Protein AF-A0A4S3JVA1-F1 (afdb_monomer_lite)

InterPro domains:
  IPR019186 Nucleolar protein 12 [PF09805] (6-136)
  IPR019186 Nucleolar protein 12 [PTHR14577] (4-214)

Radius of gyration: 37.71 Å; chains: 1; bounding box: 74×80×115 Å

Structure (mmCIF, N/CA/C/O backbone):
data_AF-A0A4S3JVA1-F1
#
_entry.id   AF-A0A4S3JVA1-F1
#
loop_
_atom_site.group_PDB
_atom_site.id
_atom_site.type_symbol
_atom_site.label_atom_id
_atom_site.label_alt_id
_atom_site.label_comp_id
_atom_site.label_asym_id
_atom_site.label_entity_id
_atom_site.label_seq_id
_atom_site.pdbx_PDB_ins_code
_atom_site.Cartn_x
_atom_site.Cartn_y
_atom_site.Cartn_z
_atom_site.occupancy
_atom_site.B_iso_or_equiv
_atom_site.auth_seq_id
_atom_site.auth_comp_id
_atom_site.auth_asym_id
_atom_site.auth_atom_id
_atom_site.pdbx_PDB_model_num
ATOM 1 N N . MET A 1 1 ? -13.800 37.630 1.277 1.00 60.34 1 MET A N 1
ATOM 2 C CA . MET A 1 1 ? -14.875 36.622 1.142 1.00 60.34 1 MET A CA 1
ATOM 3 C C . MET A 1 1 ? -14.262 35.230 1.189 1.00 60.34 1 MET A C 1
ATOM 5 O O . MET A 1 1 ? -13.253 35.026 0.528 1.00 60.34 1 MET A O 1
ATOM 9 N N . GLY A 1 2 ? -14.804 34.311 1.994 1.00 71.25 2 GLY A N 1
ATOM 10 C CA . GLY A 1 2 ? -14.347 32.911 2.036 1.00 71.25 2 GLY A CA 1
ATOM 11 C C . GLY A 1 2 ? -14.975 32.054 0.923 1.00 71.25 2 GLY A C 1
ATOM 12 O O . GLY A 1 2 ? -15.982 32.469 0.346 1.00 71.25 2 GLY A O 1
ATOM 13 N N . PRO A 1 3 ? -14.413 30.874 0.603 1.00 73.75 3 PRO A N 1
ATOM 14 C CA . PRO A 1 3 ? -14.946 30.010 -0.447 1.00 73.75 3 PRO A CA 1
ATOM 15 C C . PRO A 1 3 ? -16.325 29.442 -0.075 1.00 73.75 3 PRO A C 1
ATOM 17 O O . PRO A 1 3 ? -16.519 28.882 1.003 1.00 73.75 3 PRO A O 1
ATOM 20 N N . GLN A 1 4 ? -17.270 29.564 -1.009 1.00 71.19 4 GLN A N 1
ATOM 21 C CA . GLN A 1 4 ? -18.647 29.079 -0.893 1.00 71.19 4 GLN A CA 1
ATOM 22 C C . GLN A 1 4 ? -18.655 27.547 -0.721 1.00 71.19 4 GLN A C 1
ATOM 24 O O . GLN A 1 4 ? -18.283 26.810 -1.640 1.00 71.19 4 GLN A O 1
ATOM 29 N N . THR A 1 5 ? -19.081 27.035 0.436 1.00 71.62 5 THR A N 1
ATOM 30 C CA . THR A 1 5 ? -19.115 25.587 0.695 1.00 71.62 5 THR A CA 1
ATOM 31 C C . THR A 1 5 ? -20.287 24.932 -0.041 1.00 71.62 5 THR A C 1
ATOM 33 O O . THR A 1 5 ? -21.409 24.855 0.459 1.00 71.62 5 THR A O 1
ATOM 36 N N . LYS A 1 6 ? -20.025 24.423 -1.253 1.00 77.06 6 LYS A N 1
ATOM 37 C CA . LYS A 1 6 ? -20.986 23.616 -2.025 1.00 77.06 6 LYS A CA 1
ATOM 38 C C . LYS A 1 6 ? -21.369 22.360 -1.228 1.00 77.06 6 LYS A C 1
ATOM 40 O O . LYS A 1 6 ? -20.664 21.351 -1.266 1.00 77.06 6 LYS A O 1
ATOM 45 N N . LYS A 1 7 ? -22.490 22.421 -0.501 1.00 74.38 7 LYS A N 1
ATOM 46 C CA . LYS A 1 7 ? -23.093 21.265 0.181 1.00 74.38 7 LYS A CA 1
ATOM 47 C C . LYS A 1 7 ? -23.362 20.180 -0.868 1.00 74.38 7 LYS A C 1
ATOM 49 O O . LYS A 1 7 ? -23.986 20.460 -1.891 1.00 74.38 7 LYS A O 1
ATOM 54 N N . ARG A 1 8 ? -22.877 18.954 -0.639 1.00 76.88 8 ARG A N 1
ATOM 55 C CA . ARG A 1 8 ? -23.149 17.826 -1.546 1.00 76.88 8 ARG A CA 1
ATOM 56 C C . ARG A 1 8 ? -24.658 17.579 -1.582 1.00 76.88 8 ARG A C 1
ATOM 58 O O . ARG A 1 8 ? -25.271 17.430 -0.528 1.00 76.88 8 ARG A O 1
ATOM 65 N N . LYS A 1 9 ? -25.237 17.525 -2.784 1.00 79.31 9 LYS A N 1
ATOM 66 C CA . LYS A 1 9 ? -26.611 17.055 -2.984 1.00 79.31 9 LYS A CA 1
ATOM 67 C C . LYS A 1 9 ? -26.623 15.553 -2.695 1.00 79.31 9 LYS A C 1
ATOM 69 O O . LYS A 1 9 ? -26.101 14.781 -3.491 1.00 79.31 9 LYS A O 1
ATOM 74 N N . VAL A 1 10 ? -27.141 15.166 -1.535 1.00 79.81 10 VAL A N 1
ATOM 75 C CA . VAL A 1 10 ? -27.431 13.762 -1.214 1.00 79.81 10 VAL A CA 1
ATOM 76 C C . VAL A 1 10 ? -28.830 13.463 -1.749 1.00 79.81 10 VAL A C 1
ATOM 78 O O . VAL A 1 10 ? -29.706 14.325 -1.642 1.00 79.81 10 VAL A O 1
ATOM 81 N N . SER A 1 11 ? -29.043 12.292 -2.346 1.00 82.44 11 SER A N 1
ATOM 82 C CA . SER A 1 11 ? -30.383 11.845 -2.729 1.00 82.44 11 SER A CA 1
ATOM 83 C C . SER A 1 11 ? -31.284 11.803 -1.492 1.00 82.44 11 SER A C 1
ATOM 85 O O . SER A 1 11 ? -30.878 11.308 -0.439 1.00 82.44 11 SER A O 1
ATOM 87 N N . LYS A 1 12 ? -32.504 12.343 -1.606 1.00 81.50 12 LYS A N 1
ATOM 88 C CA . LYS A 1 12 ? -33.538 12.066 -0.606 1.00 81.50 12 LYS A CA 1
ATOM 89 C C . LYS A 1 12 ? -33.904 10.592 -0.738 1.00 81.50 12 LYS A C 1
ATOM 91 O O . LYS A 1 12 ? -34.173 10.131 -1.840 1.00 81.50 12 LYS A O 1
ATOM 96 N N . ILE A 1 13 ? -33.860 9.881 0.379 1.00 82.00 13 ILE A N 1
ATOM 97 C CA . ILE A 1 13 ? -34.379 8.522 0.490 1.00 82.00 13 ILE A CA 1
ATOM 98 C C . ILE A 1 13 ? -35.879 8.670 0.754 1.00 82.00 13 ILE A C 1
ATOM 100 O O . ILE A 1 13 ? -36.258 9.464 1.617 1.00 82.00 13 ILE A O 1
ATOM 104 N N . GLU A 1 14 ? -36.706 7.978 -0.024 1.00 86.19 14 GLU A N 1
ATOM 105 C CA . GLU A 1 14 ? -38.166 8.139 0.008 1.00 86.19 14 GLU A CA 1
ATOM 106 C C . GLU A 1 14 ? -38.790 7.405 1.204 1.00 86.19 14 GLU A C 1
ATOM 108 O O . GLU A 1 14 ? -39.658 7.962 1.872 1.00 86.19 14 GLU A O 1
ATOM 113 N N . GLU A 1 15 ? -38.264 6.227 1.555 1.00 87.62 15 GLU A N 1
ATOM 114 C CA . GLU A 1 15 ? -38.731 5.409 2.680 1.00 87.62 15 GLU A CA 1
ATOM 115 C C . GLU A 1 15 ? -37.556 4.888 3.524 1.00 87.62 15 GLU A C 1
ATOM 117 O O . GLU A 1 15 ? -36.498 4.534 3.000 1.00 87.62 15 GLU A O 1
ATOM 122 N N . ILE A 1 16 ? -37.726 4.838 4.850 1.00 85.62 16 ILE A N 1
ATOM 123 C CA . ILE A 1 16 ? -36.708 4.335 5.785 1.00 85.62 16 ILE A CA 1
ATOM 124 C C . ILE A 1 16 ? -37.321 3.220 6.630 1.00 85.62 16 ILE A C 1
ATOM 126 O O . ILE A 1 16 ? -38.063 3.484 7.575 1.00 85.62 16 ILE A O 1
ATOM 130 N N . ASN A 1 17 ? -36.960 1.976 6.319 1.00 89.12 17 ASN A N 1
ATOM 131 C CA . ASN A 1 17 ? -37.313 0.827 7.146 1.00 89.12 17 ASN A CA 1
ATOM 132 C C . ASN A 1 17 ? -36.435 0.794 8.404 1.00 89.12 17 ASN A C 1
ATOM 134 O O . ASN A 1 17 ? -35.206 0.780 8.319 1.00 89.12 17 ASN A O 1
ATOM 138 N N . PHE A 1 18 ? -37.075 0.782 9.573 1.00 87.25 18 PHE A N 1
ATOM 139 C CA . PHE A 1 18 ? -36.416 0.683 10.873 1.00 87.25 18 PHE A CA 1
ATOM 140 C C . PHE A 1 18 ? -36.658 -0.695 11.481 1.00 87.25 18 PHE A C 1
ATOM 142 O O . PHE A 1 18 ? -37.661 -0.907 12.157 1.00 87.25 18 PHE A O 1
ATOM 149 N N . ASP A 1 19 ? -35.714 -1.610 11.285 1.00 94.38 19 ASP A N 1
ATOM 150 C CA . ASP A 1 19 ? -35.696 -2.855 12.044 1.00 94.38 19 ASP A CA 1
ATOM 151 C C . ASP A 1 19 ? -35.231 -2.588 13.491 1.00 94.38 19 ASP A C 1
ATOM 153 O O . ASP A 1 19 ? -34.235 -1.898 13.758 1.00 94.38 19 ASP A O 1
ATOM 157 N N . HIS A 1 20 ? -36.002 -3.106 14.444 1.00 94.69 20 HIS A N 1
ATOM 158 C CA . HIS A 1 20 ? -35.746 -2.989 15.871 1.00 94.69 20 HIS A CA 1
ATOM 159 C C . HIS A 1 20 ? -34.542 -3.828 16.315 1.00 94.69 20 HIS A C 1
ATOM 161 O O . HIS A 1 20 ? -33.803 -3.379 17.198 1.00 94.69 20 HIS A O 1
ATOM 167 N N . ASP A 1 21 ? -34.288 -4.975 15.681 1.00 93.56 21 ASP A N 1
ATOM 168 C CA . ASP A 1 21 ? -33.156 -5.840 16.017 1.00 93.56 21 ASP A CA 1
ATOM 169 C C . ASP A 1 21 ? -31.839 -5.226 15.544 1.00 93.56 21 ASP A C 1
ATOM 171 O O . ASP A 1 21 ? -30.897 -5.092 16.332 1.00 93.56 21 ASP A O 1
ATOM 175 N N . ASP A 1 22 ? -31.793 -4.719 14.312 1.00 91.50 22 ASP A N 1
ATOM 176 C CA . ASP A 1 22 ? -30.656 -3.948 13.799 1.00 91.50 22 ASP A CA 1
ATOM 177 C C . ASP A 1 22 ? -30.400 -2.687 14.639 1.00 91.50 22 ASP A C 1
ATOM 179 O O . ASP A 1 22 ? -29.251 -2.365 14.972 1.00 91.50 22 ASP A O 1
ATOM 183 N N . ARG A 1 23 ? -31.458 -1.994 15.087 1.00 90.44 23 ARG A N 1
ATOM 184 C CA . ARG A 1 23 ? -31.337 -0.876 16.035 1.00 90.44 23 ARG A CA 1
ATOM 185 C C . ARG A 1 23 ? -30.762 -1.329 17.378 1.00 90.44 23 ARG A C 1
ATOM 187 O O . ARG A 1 23 ? -29.923 -0.620 17.939 1.00 90.44 23 ARG A O 1
ATOM 194 N N . HIS A 1 24 ? -31.156 -2.489 17.896 1.00 93.81 24 HIS A N 1
ATOM 195 C CA . HIS A 1 24 ? -30.631 -3.032 19.149 1.00 93.81 24 HIS A CA 1
ATOM 196 C C . HIS A 1 24 ? -29.160 -3.470 19.017 1.00 93.81 24 HIS A C 1
ATOM 198 O O . HIS A 1 24 ? -28.329 -3.106 19.858 1.00 93.81 24 HIS A O 1
ATOM 204 N N . GLN A 1 25 ? -28.781 -4.138 17.922 1.00 91.62 25 GLN A N 1
ATOM 205 C CA . GLN A 1 25 ? -27.385 -4.446 17.577 1.00 91.62 25 GLN A CA 1
ATOM 206 C C . GLN A 1 25 ? -26.561 -3.169 17.342 1.00 91.62 25 GLN A C 1
ATOM 208 O O . GLN A 1 25 ? -25.371 -3.107 17.675 1.00 91.62 25 GLN A O 1
ATOM 213 N N . PHE A 1 26 ? -27.172 -2.098 16.830 1.00 90.31 26 PHE A N 1
ATOM 214 C CA . PHE A 1 26 ? -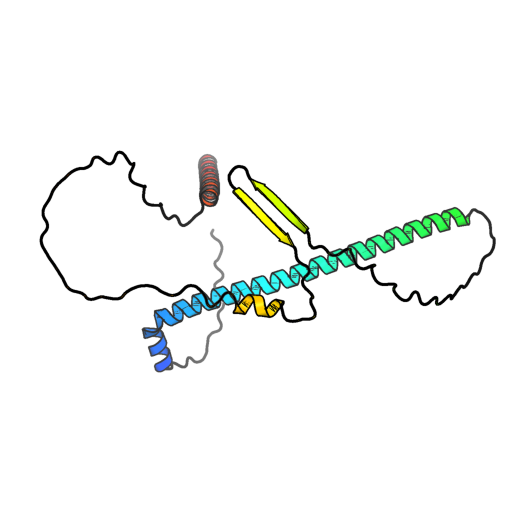26.526 -0.794 16.741 1.00 90.31 26 PHE A CA 1
ATOM 215 C C . PHE A 1 26 ? -26.322 -0.168 18.132 1.00 90.31 26 PHE A C 1
ATOM 217 O O . PHE A 1 26 ? -25.228 0.313 18.434 1.00 90.31 26 PHE A O 1
ATOM 224 N N . LEU A 1 27 ? -27.299 -0.205 19.031 1.00 93.75 27 LEU A N 1
ATOM 225 C CA . LEU A 1 27 ? -27.144 0.391 20.362 1.00 93.75 27 LEU A CA 1
ATOM 226 C C . LEU A 1 27 ? -26.222 -0.414 21.296 1.00 93.75 27 LEU A C 1
ATOM 228 O O . LEU A 1 27 ? -25.556 0.180 22.135 1.00 93.75 27 LEU A O 1
ATOM 232 N N . THR A 1 28 ? -26.091 -1.729 21.120 1.00 94.31 28 THR A N 1
ATOM 233 C CA . THR A 1 28 ? -25.245 -2.582 21.986 1.00 94.31 28 THR A CA 1
ATOM 234 C C . THR A 1 28 ? -23.887 -2.928 21.357 1.00 94.31 28 THR A C 1
ATOM 236 O O . THR A 1 28 ? -22.848 -2.919 22.019 1.00 94.31 28 THR A O 1
ATOM 239 N N . GLY A 1 29 ? -23.836 -3.160 20.044 1.00 95.25 29 GLY A N 1
ATOM 240 C CA . GLY A 1 29 ? -22.680 -3.692 19.313 1.00 95.25 29 GLY A CA 1
ATOM 241 C C . GLY A 1 29 ? -21.542 -2.707 19.011 1.00 95.25 29 GLY A C 1
ATOM 242 O O . GLY A 1 29 ? -20.834 -2.885 18.016 1.00 95.25 29 GLY A O 1
ATOM 243 N N . PHE A 1 30 ? -21.331 -1.657 19.814 1.00 95.00 30 PHE A N 1
ATOM 244 C CA . PHE A 1 30 ? -20.342 -0.600 19.530 1.00 95.00 30 PHE A CA 1
ATOM 245 C C . PHE A 1 30 ? -18.920 -1.131 19.280 1.00 95.00 30 PHE A C 1
ATOM 247 O O . PHE A 1 30 ? -18.229 -0.638 18.383 1.00 95.00 30 PHE A O 1
ATOM 254 N N . ARG A 1 31 ? -18.480 -2.150 20.037 1.00 94.75 31 ARG A N 1
ATOM 255 C CA . ARG A 1 31 ? -17.168 -2.799 19.850 1.00 94.75 31 ARG A CA 1
ATOM 256 C C . ARG A 1 31 ? -17.090 -3.529 18.506 1.00 94.75 31 ARG A C 1
ATOM 258 O O . ARG A 1 31 ? -16.133 -3.289 17.771 1.00 94.75 31 ARG A O 1
ATOM 265 N N . LYS A 1 32 ? -18.125 -4.305 18.148 1.00 95.44 32 LYS A N 1
ATOM 266 C CA . LYS A 1 32 ? -18.241 -4.987 16.845 1.00 95.44 32 LYS A CA 1
ATOM 267 C C . LYS A 1 32 ? -18.151 -3.973 15.696 1.00 95.44 32 LYS A C 1
ATOM 269 O O . LYS A 1 32 ? -17.287 -4.105 14.835 1.00 95.44 32 LYS A O 1
ATOM 274 N N . ARG A 1 33 ? -18.921 -2.875 15.743 1.00 93.25 33 ARG A N 1
ATOM 275 C CA . ARG A 1 33 ? -18.878 -1.812 14.712 1.00 93.25 33 ARG A CA 1
ATOM 276 C C . ARG A 1 33 ? -17.589 -0.992 14.694 1.00 93.25 33 ARG A C 1
ATOM 278 O O . ARG A 1 33 ? -17.253 -0.398 13.669 1.00 93.25 33 ARG A O 1
ATOM 285 N N . LYS A 1 34 ? -16.856 -0.888 15.808 1.00 96.25 34 LYS A N 1
ATOM 286 C CA . LYS A 1 34 ? -15.504 -0.300 15.807 1.00 96.25 34 LYS A CA 1
ATOM 287 C C . LYS A 1 34 ? -14.528 -1.234 15.084 1.00 96.25 34 LYS A C 1
ATOM 289 O O . LYS A 1 34 ? -13.807 -0.767 14.211 1.00 96.25 34 LYS A O 1
ATOM 294 N N . GLN A 1 35 ? -14.563 -2.533 15.380 1.00 96.69 35 GLN A N 1
ATOM 295 C CA . GLN A 1 35 ? -13.736 -3.541 14.708 1.00 96.69 35 GLN A CA 1
ATOM 296 C C . GLN A 1 35 ? -14.061 -3.650 13.210 1.00 96.69 35 GLN A C 1
ATOM 298 O O . GLN A 1 35 ? -13.142 -3.608 12.405 1.00 96.69 35 GLN A O 1
ATOM 303 N N . GLN A 1 36 ? -15.339 -3.679 12.817 1.00 95.56 36 GLN A N 1
ATOM 304 C CA . GLN A 1 36 ? -15.759 -3.661 11.407 1.00 95.56 36 GLN A CA 1
ATOM 305 C C . GLN A 1 36 ? -15.256 -2.419 10.658 1.00 95.56 36 GLN A C 1
ATOM 307 O O . GLN A 1 36 ? -14.813 -2.532 9.522 1.00 95.56 36 GLN A O 1
ATOM 312 N N . ARG A 1 37 ? -15.271 -1.231 11.284 1.00 96.31 37 ARG A N 1
ATOM 313 C CA . ARG A 1 37 ? -14.705 -0.013 10.673 1.00 96.31 37 ARG A CA 1
ATOM 314 C C . ARG A 1 37 ? -13.189 -0.084 10.498 1.00 96.31 37 ARG A C 1
ATOM 316 O O . ARG A 1 37 ? -12.692 0.426 9.502 1.00 96.31 37 ARG A O 1
ATOM 323 N N . ILE A 1 38 ? -12.476 -0.706 11.439 1.00 97.12 38 ILE A N 1
ATOM 324 C CA . ILE A 1 38 ? -11.030 -0.940 11.328 1.00 97.12 38 ILE A CA 1
ATOM 325 C C . ILE A 1 38 ? -10.749 -1.932 10.191 1.00 97.12 38 ILE A C 1
ATOM 327 O O . ILE A 1 38 ? -9.992 -1.588 9.290 1.00 97.12 38 ILE A O 1
ATOM 331 N N . LYS A 1 39 ? -11.436 -3.084 10.165 1.00 98.12 39 LYS A N 1
ATOM 332 C CA . LYS A 1 39 ? -11.323 -4.087 9.092 1.00 98.12 39 LYS A CA 1
ATOM 333 C C . LYS A 1 39 ? -11.619 -3.495 7.714 1.00 98.12 39 LYS A C 1
ATOM 335 O O . LYS A 1 39 ? -10.761 -3.534 6.847 1.00 98.12 39 LYS A O 1
ATOM 340 N N . ARG A 1 40 ? -12.746 -2.795 7.550 1.00 97.88 40 ARG A N 1
ATOM 341 C CA . ARG A 1 40 ? -13.094 -2.116 6.290 1.00 97.88 40 ARG A CA 1
ATOM 342 C C . ARG A 1 40 ? -12.056 -1.073 5.859 1.00 97.88 40 ARG A C 1
ATOM 344 O O . ARG A 1 40 ? -11.851 -0.871 4.667 1.00 97.88 40 ARG A O 1
ATOM 351 N N . ALA A 1 41 ? -11.408 -0.386 6.801 1.00 97.44 41 ALA A N 1
ATOM 352 C CA . ALA A 1 41 ? -10.325 0.543 6.475 1.00 97.44 41 ALA A CA 1
ATOM 353 C C . ALA A 1 41 ? -9.047 -0.188 6.020 1.00 97.44 41 ALA A C 1
ATOM 355 O O . ALA A 1 41 ? -8.369 0.308 5.122 1.00 97.44 41 ALA A O 1
ATOM 356 N N . GLN A 1 42 ? -8.748 -1.358 6.597 1.00 97.88 42 GLN A N 1
ATOM 357 C CA . GLN A 1 42 ? -7.658 -2.244 6.170 1.00 97.88 42 GLN A CA 1
ATOM 358 C C . GLN A 1 42 ? -7.943 -2.824 4.776 1.00 97.88 42 GLN A C 1
ATOM 360 O O . GLN A 1 42 ? -7.152 -2.603 3.866 1.00 97.88 42 GLN A O 1
ATOM 365 N N . GLU A 1 43 ? -9.121 -3.414 4.563 1.00 97.94 43 GLU A N 1
ATOM 366 C CA . GLU A 1 43 ? -9.588 -3.955 3.275 1.00 97.94 43 GLU A CA 1
ATOM 367 C C . GLU A 1 43 ? -9.499 -2.916 2.141 1.00 97.94 43 GLU A C 1
ATOM 369 O O . GLU A 1 43 ? -8.975 -3.200 1.065 1.00 97.94 43 GLU A O 1
ATOM 374 N N . VAL A 1 44 ? -9.950 -1.676 2.377 1.00 98.00 44 VAL A N 1
ATOM 375 C CA . VAL A 1 44 ? -9.861 -0.588 1.383 1.00 98.00 44 VAL A CA 1
ATOM 376 C C . VAL A 1 44 ? -8.411 -0.157 1.123 1.00 98.00 44 VAL A C 1
ATOM 378 O O . VAL A 1 44 ? -8.088 0.244 0.004 1.00 98.00 44 VAL A O 1
ATOM 381 N N . ALA A 1 45 ? -7.525 -0.222 2.119 1.00 96.81 45 ALA A N 1
ATOM 382 C CA . ALA A 1 45 ? -6.101 0.047 1.920 1.00 96.81 45 ALA A CA 1
ATOM 383 C C . ALA A 1 45 ? -5.420 -1.081 1.123 1.00 96.81 45 ALA A C 1
ATOM 385 O O . ALA A 1 45 ? -4.643 -0.805 0.212 1.00 96.81 45 ALA A O 1
ATOM 386 N N . GLU A 1 46 ? -5.754 -2.340 1.405 1.00 97.75 46 GLU A N 1
ATOM 387 C CA . GLU A 1 46 ? -5.263 -3.520 0.687 1.00 97.75 46 GLU A CA 1
ATOM 388 C C . GLU A 1 46 ? -5.723 -3.542 -0.774 1.00 97.75 46 GLU A C 1
ATOM 390 O O . GLU A 1 46 ? -4.901 -3.757 -1.666 1.00 97.75 46 GLU A O 1
ATOM 395 N N . GLN A 1 47 ? -6.999 -3.241 -1.041 1.00 97.56 47 GLN A N 1
ATOM 396 C CA . GLN A 1 47 ? -7.536 -3.104 -2.400 1.00 97.56 47 GLN A CA 1
ATOM 397 C C . GLN A 1 47 ? -6.765 -2.043 -3.194 1.00 97.56 47 GLN A C 1
ATOM 399 O O . GLN A 1 47 ? -6.232 -2.351 -4.260 1.00 97.56 47 GLN A O 1
ATOM 404 N N . LYS A 1 48 ? -6.590 -0.840 -2.631 1.00 97.19 48 LYS A N 1
ATOM 405 C CA . LYS A 1 48 ? -5.815 0.239 -3.265 1.00 97.19 48 LYS A CA 1
ATOM 406 C C . LYS A 1 48 ? -4.351 -0.127 -3.493 1.00 97.19 48 LYS A C 1
ATOM 408 O O . LYS A 1 48 ? -3.806 0.176 -4.549 1.00 97.19 48 LYS A O 1
ATOM 413 N N . ASN A 1 49 ? -3.713 -0.806 -2.540 1.00 96.38 49 ASN A N 1
ATOM 414 C CA . ASN A 1 49 ? -2.338 -1.284 -2.698 1.00 96.38 49 ASN A CA 1
ATOM 415 C C . ASN A 1 49 ? -2.228 -2.344 -3.810 1.00 96.38 49 ASN A C 1
ATOM 417 O O . ASN A 1 49 ? -1.246 -2.362 -4.551 1.00 96.38 49 ASN A O 1
ATOM 421 N N . ARG A 1 50 ? -3.231 -3.220 -3.956 1.00 97.75 50 ARG A N 1
ATOM 422 C CA . ARG A 1 50 ? -3.289 -4.232 -5.023 1.00 97.75 50 ARG A CA 1
ATOM 423 C C . ARG A 1 50 ? -3.522 -3.602 -6.397 1.00 97.75 50 ARG A C 1
ATOM 425 O O . ARG A 1 50 ? -2.913 -4.044 -7.368 1.00 97.75 50 ARG A O 1
ATOM 432 N N . GLU A 1 51 ? -4.366 -2.577 -6.475 1.00 97.62 51 GLU A N 1
ATOM 433 C CA . GLU A 1 51 ? -4.596 -1.780 -7.685 1.00 97.62 51 GLU A CA 1
ATOM 434 C C . GLU A 1 51 ? -3.332 -1.018 -8.094 1.00 97.62 51 GLU A C 1
ATOM 436 O O . GLU A 1 51 ? -2.861 -1.205 -9.213 1.00 97.62 51 GLU A O 1
ATOM 441 N N . ALA A 1 52 ? -2.702 -0.287 -7.169 1.00 96.75 52 ALA A N 1
ATOM 442 C CA . ALA A 1 52 ? -1.453 0.434 -7.417 1.00 96.75 52 ALA A CA 1
ATOM 443 C C . ALA A 1 52 ? -0.333 -0.493 -7.927 1.00 96.75 52 ALA A C 1
ATOM 445 O O . ALA A 1 52 ? 0.271 -0.209 -8.958 1.00 96.75 52 ALA A O 1
ATOM 446 N N . LYS A 1 53 ? -0.120 -1.657 -7.291 1.00 97.94 53 LYS A N 1
ATOM 447 C CA . LYS A 1 53 ? 0.847 -2.671 -7.763 1.00 97.94 53 LYS A CA 1
ATOM 448 C C . LYS A 1 53 ? 0.510 -3.229 -9.152 1.00 97.94 53 LYS A C 1
ATOM 450 O O . LYS A 1 53 ? 1.409 -3.623 -9.895 1.00 97.94 53 LYS A O 1
ATOM 455 N N . ARG A 1 54 ? -0.775 -3.317 -9.517 1.00 97.88 54 ARG A N 1
ATOM 456 C CA . ARG A 1 54 ? -1.206 -3.760 -10.855 1.00 97.88 54 ARG A CA 1
ATOM 457 C C . ARG A 1 54 ? -0.931 -2.679 -11.902 1.00 97.88 54 ARG A C 1
ATOM 459 O O . ARG A 1 54 ? -0.453 -3.009 -12.985 1.00 97.88 54 ARG A O 1
ATOM 466 N N . GLU A 1 55 ? -1.205 -1.417 -11.584 1.00 97.81 55 GLU A N 1
ATOM 467 C CA . GLU A 1 55 ? -0.899 -0.272 -12.448 1.00 97.81 55 GLU A CA 1
ATOM 468 C C . GLU A 1 55 ? 0.607 -0.095 -12.651 1.00 97.81 55 GLU A C 1
ATOM 470 O O . GLU A 1 55 ? 1.048 0.050 -13.785 1.00 97.81 55 GLU A O 1
ATOM 475 N N . GLU A 1 56 ? 1.402 -0.192 -11.586 1.00 97.38 56 GLU A N 1
ATOM 476 C CA . GLU A 1 56 ? 2.868 -0.159 -11.624 1.00 97.38 56 GLU A CA 1
ATOM 477 C C . GLU A 1 56 ? 3.431 -1.254 -12.541 1.00 97.38 56 GLU A C 1
ATOM 479 O O . GLU A 1 56 ? 4.160 -0.960 -13.487 1.00 97.38 56 GLU A O 1
ATOM 484 N N . LYS A 1 57 ? 3.003 -2.513 -12.363 1.00 97.56 57 LYS A N 1
ATOM 485 C CA . LYS A 1 57 ? 3.387 -3.613 -13.267 1.00 97.56 57 LYS A CA 1
ATOM 486 C C . LYS A 1 57 ? 2.945 -3.379 -14.714 1.00 97.56 57 LYS A C 1
ATOM 488 O O . LYS A 1 57 ? 3.633 -3.829 -15.629 1.00 97.56 57 LYS A O 1
ATOM 493 N N . LYS A 1 58 ? 1.816 -2.699 -14.948 1.00 98.25 58 LYS A N 1
ATOM 494 C CA . LYS A 1 58 ? 1.374 -2.324 -16.300 1.00 98.25 58 LYS A CA 1
ATOM 495 C C . LYS A 1 58 ? 2.278 -1.242 -16.900 1.00 98.25 58 LYS A C 1
ATOM 497 O O . LYS A 1 58 ? 2.653 -1.392 -18.057 1.00 98.25 58 LYS A O 1
ATOM 502 N N . ARG A 1 59 ? 2.674 -0.225 -16.125 1.00 97.69 59 ARG A N 1
ATOM 503 C CA . ARG A 1 59 ? 3.619 0.821 -16.557 1.00 97.69 59 ARG A CA 1
ATOM 504 C C . ARG A 1 59 ? 4.982 0.240 -16.908 1.00 97.69 59 ARG A C 1
ATOM 506 O O . ARG A 1 59 ? 5.402 0.406 -18.040 1.00 97.69 59 ARG A O 1
ATOM 513 N N . ILE A 1 60 ? 5.574 -0.573 -16.029 1.00 97.38 60 ILE A N 1
ATOM 514 C CA . ILE A 1 60 ? 6.866 -1.240 -16.283 1.00 97.38 60 ILE A CA 1
ATOM 515 C C . ILE A 1 60 ? 6.819 -2.093 -17.561 1.00 97.38 60 ILE A C 1
ATOM 517 O O . ILE A 1 60 ? 7.782 -2.138 -18.321 1.00 97.38 60 ILE A O 1
ATOM 521 N N . ARG A 1 61 ? 5.697 -2.777 -17.834 1.00 97.62 61 ARG A N 1
ATOM 522 C CA . ARG A 1 61 ? 5.513 -3.511 -19.099 1.00 97.62 61 ARG A CA 1
ATOM 523 C C . ARG A 1 61 ? 5.442 -2.569 -20.302 1.00 97.62 61 ARG A C 1
ATOM 525 O O . ARG A 1 61 ? 6.087 -2.857 -21.299 1.00 97.62 61 ARG A O 1
ATOM 532 N N . GLN A 1 62 ? 4.689 -1.473 -20.203 1.00 97.75 62 GLN A N 1
ATOM 533 C CA . GLN A 1 62 ? 4.558 -0.474 -21.270 1.00 97.75 62 GLN A CA 1
ATOM 534 C C . GLN A 1 62 ? 5.891 0.224 -21.577 1.00 97.75 62 GLN A C 1
ATOM 536 O O . GLN A 1 62 ? 6.246 0.343 -22.746 1.00 97.75 62 GLN A O 1
ATOM 541 N N . GLU A 1 63 ? 6.641 0.608 -20.544 1.00 97.44 63 GLU A N 1
ATOM 542 C CA . GLU A 1 63 ? 7.996 1.166 -20.627 1.00 97.44 63 GLU A CA 1
ATOM 543 C C . GLU A 1 63 ? 8.924 0.190 -21.363 1.00 97.44 63 GLU A C 1
ATOM 545 O O . GLU A 1 63 ? 9.395 0.512 -22.449 1.00 97.44 63 GLU A O 1
ATOM 550 N N . ARG A 1 64 ? 9.039 -1.062 -20.894 1.00 97.50 64 ARG A N 1
ATOM 551 C CA . ARG A 1 64 ? 9.843 -2.102 -21.568 1.00 97.50 64 ARG A CA 1
ATOM 552 C C . ARG A 1 64 ? 9.445 -2.335 -23.029 1.00 97.50 64 ARG A C 1
ATOM 554 O O . ARG A 1 64 ? 10.319 -2.538 -23.865 1.00 97.50 64 ARG A O 1
ATOM 561 N N . THR A 1 65 ? 8.149 -2.323 -23.357 1.00 97.69 65 THR A N 1
ATOM 562 C CA . THR A 1 65 ? 7.709 -2.471 -24.757 1.00 97.69 65 THR A CA 1
ATOM 563 C C . THR A 1 65 ? 8.049 -1.255 -25.614 1.00 97.69 65 THR A C 1
ATOM 565 O O . THR A 1 65 ? 8.392 -1.432 -26.779 1.00 97.69 65 THR A O 1
ATOM 568 N N . ALA A 1 66 ? 7.987 -0.042 -25.057 1.00 97.75 66 ALA A N 1
ATOM 569 C CA . ALA A 1 66 ? 8.350 1.183 -25.761 1.00 97.75 66 ALA A CA 1
ATOM 570 C C . ALA A 1 66 ? 9.869 1.275 -25.976 1.00 97.75 66 ALA A C 1
ATOM 572 O O . ALA A 1 66 ? 10.308 1.598 -27.077 1.00 97.75 66 ALA A O 1
ATOM 573 N N . ASP A 1 67 ? 10.666 0.908 -24.970 1.00 96.94 67 ASP A N 1
ATOM 574 C CA . ASP A 1 67 ? 12.127 0.834 -25.068 1.00 96.94 67 ASP A CA 1
ATOM 575 C C . ASP A 1 67 ? 12.561 -0.197 -26.121 1.00 96.94 67 ASP A C 1
ATOM 577 O O . ASP A 1 67 ? 13.427 0.087 -26.948 1.00 96.94 67 ASP A O 1
ATOM 581 N N . PHE A 1 68 ? 11.912 -1.368 -26.163 1.00 97.69 68 PHE A N 1
ATOM 582 C CA . PHE A 1 68 ? 12.165 -2.385 -27.188 1.00 97.69 68 PHE A CA 1
ATOM 583 C C . PHE A 1 68 ? 11.772 -1.915 -28.598 1.00 97.69 68 PHE A C 1
ATOM 585 O O . PHE A 1 68 ? 12.539 -2.095 -29.542 1.00 97.69 68 PHE A O 1
ATOM 592 N N . GLN A 1 69 ? 10.610 -1.269 -28.757 1.00 97.25 69 GLN A N 1
ATOM 593 C CA . GLN A 1 69 ? 10.200 -0.674 -30.036 1.00 97.25 69 GLN A CA 1
ATOM 594 C C . GLN A 1 69 ? 11.200 0.386 -30.506 1.00 97.25 69 GLN A C 1
ATOM 596 O O . GLN A 1 69 ? 11.633 0.352 -31.656 1.00 97.25 69 GLN A O 1
ATOM 601 N N . ARG A 1 70 ? 11.636 1.267 -29.602 1.00 97.19 70 ARG A N 1
ATOM 602 C CA . ARG A 1 70 ? 12.657 2.275 -29.879 1.00 97.19 70 ARG A CA 1
ATOM 603 C C . ARG A 1 70 ? 13.992 1.644 -30.284 1.00 97.19 70 ARG A C 1
ATOM 605 O O . ARG A 1 70 ? 14.588 2.092 -31.258 1.00 97.19 70 ARG A O 1
ATOM 612 N N . ALA A 1 71 ? 14.442 0.596 -29.595 1.00 96.81 71 ALA A N 1
ATOM 613 C CA . ALA A 1 71 ? 15.661 -0.127 -29.957 1.00 96.81 71 ALA A CA 1
ATOM 614 C C . ALA A 1 71 ? 15.560 -0.756 -31.361 1.00 96.81 71 ALA A C 1
ATOM 616 O O . ALA A 1 71 ? 16.498 -0.653 -32.150 1.00 96.81 71 ALA A O 1
ATOM 617 N N . LEU A 1 72 ? 14.405 -1.332 -31.720 1.00 96.88 72 LEU A N 1
ATOM 618 C CA . LEU A 1 72 ? 14.152 -1.835 -33.075 1.00 96.88 72 LEU A CA 1
ATOM 619 C C . LEU A 1 72 ? 14.125 -0.720 -34.130 1.00 96.88 72 LEU A C 1
ATOM 621 O O . LEU A 1 72 ? 14.620 -0.925 -35.237 1.00 96.88 72 LEU A O 1
ATOM 625 N N . GLU A 1 73 ? 13.565 0.451 -33.827 1.00 96.88 73 GLU A N 1
ATOM 626 C CA . GLU A 1 73 ? 13.583 1.612 -34.728 1.00 96.88 73 GLU A CA 1
ATOM 627 C C . GLU A 1 73 ? 14.998 2.173 -34.919 1.00 96.88 73 GLU A C 1
ATOM 629 O O . GLU A 1 73 ? 15.399 2.459 -36.050 1.00 96.88 73 GLU A O 1
ATOM 634 N N . GLU A 1 74 ? 15.781 2.283 -33.844 1.00 95.75 74 GLU A N 1
ATOM 635 C CA . GLU A 1 74 ? 17.184 2.700 -33.891 1.00 95.75 74 GLU A CA 1
ATOM 636 C C . GLU A 1 74 ? 18.033 1.690 -34.686 1.00 95.75 74 GLU A C 1
ATOM 638 O O . GLU A 1 74 ? 18.785 2.105 -35.570 1.00 95.75 74 GLU A O 1
ATOM 643 N N . HIS A 1 75 ? 17.836 0.382 -34.487 1.00 96.19 75 HIS A N 1
ATOM 644 C CA . HIS A 1 75 ? 18.493 -0.676 -35.263 1.00 96.19 75 HIS A CA 1
ATOM 645 C C . HIS A 1 75 ? 18.096 -0.652 -36.750 1.00 96.19 75 HIS A C 1
ATOM 647 O O . HIS A 1 75 ? 18.959 -0.632 -37.626 1.00 96.19 75 HIS A O 1
ATOM 653 N N . ARG A 1 76 ? 16.798 -0.545 -37.074 1.00 95.06 76 ARG A N 1
ATOM 654 C CA . ARG A 1 76 ? 16.318 -0.379 -38.464 1.00 95.06 76 ARG A CA 1
ATOM 655 C C . ARG A 1 76 ? 16.909 0.866 -39.128 1.00 95.06 76 ARG A C 1
ATOM 657 O O . ARG A 1 76 ? 17.229 0.839 -40.313 1.00 95.06 76 ARG A O 1
ATOM 664 N N . LYS A 1 77 ? 17.082 1.956 -38.376 1.00 94.50 77 LYS A N 1
ATOM 665 C CA . LYS A 1 77 ? 17.715 3.194 -38.852 1.00 94.50 77 LYS A CA 1
ATOM 666 C C . LYS A 1 77 ? 19.222 3.034 -39.070 1.00 94.50 77 LYS A C 1
ATOM 668 O O . LYS A 1 77 ? 19.746 3.646 -39.996 1.00 94.50 77 LYS A O 1
ATOM 673 N N . GLN A 1 78 ? 19.912 2.232 -38.258 1.00 93.62 78 GLN A N 1
ATOM 674 C CA . GLN A 1 78 ? 21.316 1.863 -38.473 1.00 93.62 78 GLN A CA 1
ATOM 675 C C . GLN A 1 78 ? 21.470 0.995 -39.727 1.00 93.62 78 GLN A C 1
ATOM 677 O O . GLN A 1 78 ? 22.231 1.369 -40.614 1.00 93.62 78 GLN A O 1
ATOM 682 N N . LEU A 1 79 ? 20.674 -0.071 -39.873 1.00 92.12 79 LEU A N 1
ATOM 683 C CA . LEU A 1 79 ? 20.664 -0.902 -41.083 1.00 92.12 79 LEU A CA 1
ATOM 684 C C . LEU A 1 79 ? 20.359 -0.080 -42.340 1.00 92.12 79 LEU A C 1
ATOM 686 O O . LEU A 1 79 ? 21.072 -0.200 -43.327 1.00 92.12 79 LEU A O 1
ATOM 690 N N . LYS A 1 80 ? 19.370 0.824 -42.299 1.00 91.81 80 LYS A N 1
ATOM 691 C CA . LYS A 1 80 ? 19.058 1.701 -43.440 1.00 91.81 80 LYS A CA 1
ATOM 692 C C . LYS A 1 80 ? 20.182 2.693 -43.771 1.00 91.81 80 LYS A C 1
ATOM 694 O O . LYS A 1 80 ? 20.316 3.072 -44.929 1.00 91.81 80 LYS A O 1
ATOM 699 N N . ARG A 1 81 ? 20.984 3.121 -42.787 1.00 89.69 81 ARG A N 1
ATOM 700 C CA . ARG A 1 81 ? 22.190 3.933 -43.035 1.00 89.69 81 ARG A CA 1
ATOM 701 C C . ARG A 1 81 ? 23.256 3.110 -43.749 1.00 89.69 81 ARG A C 1
ATOM 703 O O . ARG A 1 81 ? 23.681 3.526 -44.813 1.00 89.69 81 ARG A O 1
ATOM 710 N N . LEU A 1 82 ? 23.586 1.928 -43.225 1.00 87.62 82 LEU A N 1
ATOM 711 C CA . LEU A 1 82 ? 24.565 1.019 -43.832 1.00 87.62 82 LEU A CA 1
ATOM 712 C C . LEU A 1 82 ? 24.140 0.563 -45.237 1.00 87.62 82 LEU A C 1
ATOM 714 O O . LEU A 1 82 ? 24.958 0.512 -46.144 1.00 87.62 82 LEU A O 1
ATOM 718 N N . GLN A 1 83 ? 22.853 0.279 -45.448 1.00 84.12 83 GLN A N 1
ATOM 719 C CA . GLN A 1 83 ? 22.314 -0.059 -46.766 1.00 84.12 83 GLN A CA 1
ATOM 720 C C . GLN A 1 83 ? 22.353 1.137 -47.727 1.00 84.12 83 GLN A C 1
ATOM 722 O O . GLN A 1 83 ? 22.648 0.951 -48.899 1.00 84.12 83 GLN A O 1
ATOM 727 N N . GLY A 1 84 ? 22.073 2.354 -47.248 1.00 72.50 84 GLY A N 1
ATOM 728 C CA . GLY A 1 84 ? 22.190 3.571 -48.055 1.00 72.50 84 GLY A CA 1
ATOM 729 C C . GLY A 1 84 ? 23.636 3.894 -48.436 1.00 72.50 84 GLY A C 1
ATOM 730 O O . GLY A 1 84 ? 23.887 4.274 -49.568 1.00 72.50 84 GLY A O 1
ATOM 731 N N . GLU A 1 85 ? 24.579 3.677 -47.519 1.00 60.09 85 GLU A N 1
ATOM 732 C CA . GLU A 1 85 ? 26.020 3.871 -47.722 1.00 60.09 85 GLU A CA 1
ATOM 733 C C . GLU A 1 85 ? 26.619 2.812 -48.667 1.00 60.09 85 GLU A C 1
ATOM 735 O O . GLU A 1 85 ? 27.418 3.142 -49.536 1.00 60.09 85 GLU A O 1
ATOM 740 N N . ASN A 1 86 ? 26.150 1.560 -48.591 1.00 56.62 86 ASN A N 1
ATOM 741 C CA . ASN A 1 86 ? 26.499 0.509 -49.554 1.00 56.62 86 ASN A CA 1
ATOM 742 C C . ASN A 1 86 ? 25.774 0.645 -50.910 1.00 56.62 86 ASN A C 1
ATOM 744 O O . ASN A 1 86 ? 26.210 0.043 -51.886 1.00 56.62 86 ASN A O 1
ATOM 748 N N . SER A 1 87 ? 24.687 1.422 -51.011 1.00 55.09 87 SER A N 1
ATOM 749 C CA . SER A 1 87 ? 23.919 1.566 -52.262 1.00 55.09 87 SER A CA 1
ATOM 750 C C . SER A 1 87 ? 24.627 2.402 -53.334 1.00 55.09 87 SER A C 1
ATOM 752 O O . SER A 1 87 ? 24.227 2.326 -54.494 1.00 55.09 87 SER A O 1
ATOM 754 N N . ASP A 1 88 ? 25.652 3.174 -52.965 1.00 49.75 88 ASP A N 1
ATOM 755 C CA . ASP A 1 88 ? 26.546 3.871 -53.901 1.00 49.75 88 ASP A CA 1
ATOM 756 C C . ASP A 1 88 ? 27.814 3.040 -54.228 1.00 49.75 88 ASP A C 1
ATOM 758 O O . ASP A 1 88 ? 28.677 3.495 -54.977 1.00 49.75 88 ASP A O 1
ATOM 762 N N . SER A 1 89 ? 27.933 1.811 -53.698 1.00 49.69 89 SER A N 1
ATOM 763 C CA . SER A 1 89 ? 29.100 0.925 -53.847 1.00 49.69 89 SER A CA 1
ATOM 764 C C . SER A 1 89 ? 28.782 -0.386 -54.587 1.00 49.69 89 SER A C 1
ATOM 766 O O . SER A 1 89 ? 29.057 -1.473 -54.085 1.00 49.69 89 SER A O 1
ATOM 768 N N . ASP A 1 90 ? 28.298 -0.230 -55.821 1.00 43.75 90 ASP A N 1
ATOM 769 C CA . ASP A 1 90 ? 28.251 -1.223 -56.910 1.00 43.75 90 ASP A CA 1
ATOM 770 C C . ASP A 1 90 ? 27.411 -2.508 -56.706 1.00 43.75 90 ASP A C 1
ATOM 772 O O . ASP A 1 90 ? 27.248 -3.066 -55.622 1.00 43.75 90 ASP A O 1
ATOM 776 N N . GLY A 1 91 ? 26.823 -2.987 -57.800 1.00 55.06 91 GLY A N 1
ATOM 777 C CA . GLY A 1 91 ? 25.902 -4.115 -57.792 1.00 55.06 91 GLY A CA 1
ATOM 778 C C . GLY A 1 91 ? 26.606 -5.458 -57.956 1.00 55.06 91 GLY A C 1
ATOM 779 O O . GLY A 1 91 ? 27.125 -5.755 -59.029 1.00 55.06 91 GLY A O 1
ATOM 780 N N . SER A 1 92 ? 26.502 -6.340 -56.959 1.00 43.38 92 SER A N 1
ATOM 781 C CA . SER A 1 92 ? 26.622 -7.782 -57.200 1.00 43.38 92 SER A CA 1
ATOM 782 C C . SER A 1 92 ? 25.942 -8.627 -56.122 1.00 43.38 92 SER A C 1
ATOM 784 O O . SER A 1 92 ? 26.278 -8.555 -54.947 1.00 43.38 92 SER A O 1
ATOM 786 N N . ASN A 1 93 ? 25.002 -9.456 -56.576 1.00 42.88 93 ASN A N 1
ATOM 787 C CA . ASN A 1 93 ? 24.850 -10.858 -56.186 1.00 42.88 93 ASN A CA 1
ATOM 788 C C . ASN A 1 93 ? 25.048 -11.251 -54.701 1.00 42.88 93 ASN A C 1
ATOM 790 O O . ASN A 1 93 ? 26.165 -11.516 -54.265 1.00 42.88 93 ASN A O 1
ATOM 794 N N . SER A 1 94 ? 23.947 -11.531 -54.000 1.00 41.00 94 SER A N 1
ATOM 795 C CA . SER A 1 94 ? 23.592 -12.937 -53.748 1.00 41.00 94 SER A CA 1
ATOM 796 C C . SER A 1 94 ? 22.168 -13.030 -53.214 1.00 41.00 94 SER A C 1
ATOM 798 O O . SER A 1 94 ? 21.912 -12.774 -52.039 1.00 41.00 94 SER A O 1
ATOM 800 N N . GLU A 1 95 ? 21.259 -13.507 -54.062 1.00 51.50 95 GLU A N 1
ATOM 801 C CA . GLU A 1 95 ? 20.142 -14.301 -53.561 1.00 51.50 95 GLU A CA 1
ATOM 802 C C . GLU A 1 95 ? 20.779 -15.500 -52.841 1.00 51.50 95 GLU A C 1
ATOM 804 O O . GLU A 1 95 ? 21.480 -16.300 -53.465 1.00 51.50 95 GLU A O 1
ATOM 809 N N . ARG A 1 96 ? 20.647 -15.590 -51.519 1.00 44.72 96 ARG A N 1
ATOM 810 C CA . ARG A 1 96 ? 20.928 -16.836 -50.807 1.00 44.72 96 ARG A CA 1
ATOM 811 C C . ARG A 1 96 ? 19.903 -17.033 -49.714 1.00 44.72 96 ARG A C 1
ATOM 813 O O . ARG A 1 96 ? 20.166 -16.877 -48.525 1.00 44.72 96 ARG A O 1
ATOM 820 N N . ASP A 1 97 ? 18.728 -17.401 -50.201 1.00 50.81 97 ASP A N 1
ATOM 821 C CA . ASP A 1 97 ? 17.858 -18.317 -49.493 1.00 50.81 97 ASP A CA 1
ATOM 822 C C . ASP A 1 97 ? 18.709 -19.459 -48.914 1.00 50.81 97 ASP A C 1
ATOM 824 O O . ASP A 1 97 ? 19.484 -20.128 -49.605 1.00 50.81 97 ASP A O 1
ATOM 828 N N . SER A 1 98 ? 18.672 -19.581 -47.599 1.00 46.00 98 SER A N 1
ATOM 829 C CA . SER A 1 98 ? 19.201 -20.716 -46.855 1.00 46.00 98 SER A CA 1
ATOM 830 C C . SER A 1 98 ? 18.257 -20.914 -45.687 1.00 46.00 98 SER A C 1
ATOM 832 O O . SER A 1 98 ? 18.573 -20.633 -44.531 1.00 46.00 98 SER A O 1
ATOM 834 N N . ASP A 1 99 ? 17.057 -21.358 -46.065 1.00 47.88 99 ASP A N 1
ATOM 835 C CA . ASP A 1 99 ? 16.196 -22.224 -45.271 1.00 47.88 99 ASP A CA 1
ATOM 836 C C . ASP A 1 99 ? 17.001 -23.477 -44.877 1.00 47.88 99 ASP A C 1
ATOM 838 O O . ASP A 1 99 ? 16.908 -24.546 -45.470 1.00 47.88 99 ASP A O 1
ATOM 842 N N . GLU A 1 100 ? 17.892 -23.300 -43.907 1.00 50.25 100 GLU A N 1
ATOM 843 C CA . GLU A 1 100 ? 18.547 -24.383 -43.193 1.00 50.25 100 GLU A CA 1
ATOM 844 C C . GLU A 1 100 ? 17.860 -24.424 -41.831 1.00 50.25 100 GLU A C 1
ATOM 846 O O . GLU A 1 100 ? 18.304 -23.804 -40.859 1.00 50.25 100 GLU A O 1
ATOM 851 N N . GLY A 1 101 ? 16.713 -25.108 -41.796 1.00 50.75 101 GLY A N 1
ATOM 852 C CA . GLY A 1 101 ? 15.995 -25.479 -40.579 1.00 50.75 101 GLY A CA 1
ATOM 853 C C . GLY A 1 101 ? 16.812 -26.469 -39.754 1.00 50.75 101 GLY A C 1
ATOM 854 O O . GLY A 1 101 ? 16.419 -27.615 -39.581 1.00 50.75 101 GLY A O 1
ATOM 855 N N . GLY A 1 102 ? 17.983 -26.032 -39.296 1.00 46.66 102 GLY A N 1
ATOM 856 C CA . GLY A 1 102 ? 18.829 -26.778 -38.391 1.00 46.66 102 GLY A CA 1
ATOM 857 C C . GLY A 1 102 ? 18.164 -26.808 -37.030 1.00 46.66 102 GLY A C 1
ATOM 858 O O . GLY A 1 102 ? 18.167 -25.801 -36.319 1.00 46.66 102 GLY A O 1
ATOM 859 N N . ASP A 1 103 ? 17.628 -27.972 -36.678 1.00 54.75 103 ASP A N 1
ATOM 860 C CA . ASP A 1 103 ? 17.140 -28.296 -35.347 1.00 54.75 103 ASP A CA 1
ATOM 861 C C . ASP A 1 103 ? 18.301 -28.191 -34.342 1.00 54.75 103 ASP A C 1
ATOM 863 O O . ASP A 1 103 ? 18.956 -29.172 -33.995 1.00 54.75 103 ASP A O 1
ATOM 867 N N . GLN A 1 104 ? 18.587 -26.974 -33.870 1.00 57.97 104 GLN A N 1
ATOM 868 C CA . GLN A 1 104 ? 19.378 -26.752 -32.664 1.00 57.97 104 GLN A CA 1
ATOM 869 C C . GLN A 1 104 ? 18.530 -27.178 -31.464 1.00 57.97 104 GLN A C 1
ATOM 871 O O . GLN A 1 104 ? 18.005 -26.354 -30.710 1.00 57.97 104 GLN A O 1
ATOM 876 N N . GLU A 1 105 ? 18.390 -28.498 -31.318 1.00 64.25 105 GLU A N 1
ATOM 877 C CA . GLU A 1 105 ? 17.976 -29.126 -30.076 1.00 64.25 105 GLU A CA 1
ATOM 878 C C . GLU A 1 105 ? 18.848 -28.555 -28.961 1.00 64.25 105 GLU A C 1
ATOM 880 O O . GLU A 1 105 ? 20.078 -28.533 -29.033 1.00 64.25 105 GLU A O 1
ATOM 885 N N . TRP A 1 106 ? 18.177 -27.981 -27.969 1.00 72.75 106 TRP A N 1
ATOM 886 C CA . TRP A 1 106 ? 18.814 -27.210 -26.919 1.00 72.75 106 TRP A CA 1
ATOM 887 C C . TRP A 1 106 ? 19.642 -28.140 -26.030 1.00 72.75 106 TRP A C 1
ATOM 889 O O . TRP A 1 106 ? 19.112 -28.781 -25.121 1.00 72.75 106 TRP A O 1
ATOM 899 N N . GLU A 1 107 ? 20.944 -28.207 -26.314 1.00 66.75 107 GLU A N 1
ATOM 900 C CA . GLU A 1 107 ? 21.940 -28.851 -25.463 1.00 66.75 107 GLU A CA 1
ATOM 901 C C . GLU A 1 107 ? 21.887 -28.162 -24.091 1.00 66.75 107 GLU A C 1
ATOM 903 O O . GLU A 1 107 ? 22.250 -26.991 -23.937 1.00 66.75 107 GLU A O 1
ATOM 908 N N . GLY A 1 108 ? 21.304 -28.862 -23.114 1.00 71.56 108 GLY A N 1
ATOM 909 C CA . GLY A 1 108 ? 21.057 -28.323 -21.782 1.00 71.56 108 GLY A CA 1
ATOM 910 C C . GLY A 1 108 ? 22.353 -27.912 -21.084 1.00 71.56 108 GLY A C 1
ATOM 911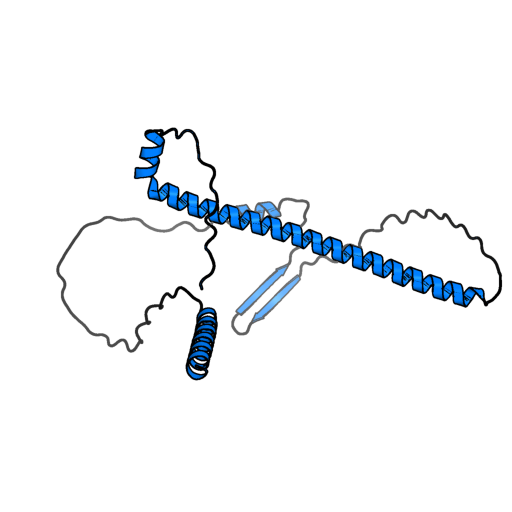 O O . GLY A 1 108 ? 23.441 -28.371 -21.429 1.00 71.56 108 GLY A O 1
ATOM 912 N N . PHE A 1 109 ? 22.238 -27.043 -20.078 1.00 74.12 109 PHE A N 1
ATOM 913 C CA . PHE A 1 109 ? 23.398 -26.623 -19.293 1.00 74.12 109 PHE A CA 1
ATOM 914 C C . PHE A 1 109 ? 24.155 -27.838 -18.744 1.00 74.12 109 PHE A C 1
ATOM 916 O O . PHE A 1 109 ? 23.553 -28.712 -18.123 1.00 74.12 109 PHE A O 1
ATOM 923 N N . THR A 1 110 ? 25.476 -27.853 -18.933 1.00 73.31 110 THR A N 1
ATOM 924 C CA . THR A 1 110 ? 26.364 -28.792 -18.243 1.00 73.31 110 THR A CA 1
ATOM 925 C C . THR A 1 110 ? 26.135 -28.676 -16.742 1.00 73.31 110 THR A C 1
ATOM 927 O O . THR A 1 110 ? 26.263 -27.578 -16.192 1.00 73.31 110 THR A O 1
ATOM 930 N N . GLU A 1 111 ? 25.798 -29.797 -16.112 1.00 68.31 111 GLU A N 1
ATOM 931 C CA . GLU A 1 111 ? 25.552 -29.896 -14.675 1.00 68.31 111 GLU A CA 1
ATOM 932 C C . GLU A 1 111 ? 26.741 -29.291 -13.901 1.00 68.31 111 GLU A C 1
ATOM 934 O O . GLU A 1 111 ? 27.894 -29.658 -14.169 1.00 68.31 111 GLU A O 1
ATOM 939 N N . PRO A 1 112 ? 26.513 -28.294 -13.023 1.00 71.25 112 PRO A N 1
ATOM 940 C CA . PRO A 1 112 ? 27.591 -27.703 -12.244 1.00 71.25 112 PRO A CA 1
ATOM 941 C C . PRO A 1 112 ? 28.179 -28.751 -11.284 1.00 71.25 112 PRO A C 1
ATOM 943 O O . PRO A 1 112 ? 27.478 -29.678 -10.884 1.00 71.25 112 PRO A O 1
ATOM 946 N N . PRO A 1 113 ? 29.460 -28.629 -10.895 1.00 71.31 113 PRO A N 1
ATOM 947 C CA . PRO A 1 113 ? 30.032 -29.512 -9.884 1.00 71.31 113 PRO A CA 1
ATOM 948 C C . PRO A 1 113 ? 29.279 -29.347 -8.559 1.00 71.31 113 PRO A C 1
ATOM 950 O O . PRO A 1 113 ? 29.032 -28.209 -8.158 1.00 71.31 113 PRO A O 1
ATOM 953 N N . ALA A 1 114 ? 28.973 -30.471 -7.901 1.00 67.88 114 ALA A N 1
ATOM 954 C CA . ALA A 1 114 ? 28.184 -30.522 -6.671 1.00 67.88 114 ALA A CA 1
ATOM 955 C C . ALA A 1 114 ? 28.658 -29.486 -5.637 1.00 67.88 114 ALA A C 1
ATOM 957 O O . ALA A 1 114 ? 29.834 -29.458 -5.255 1.00 67.88 114 ALA A O 1
ATOM 958 N N . VAL A 1 115 ? 27.746 -28.610 -5.217 1.00 63.41 115 VAL A N 1
ATOM 959 C CA . VAL A 1 115 ? 28.021 -27.387 -4.445 1.00 63.41 115 VAL A CA 1
ATOM 960 C C . VAL A 1 115 ? 27.997 -27.643 -2.927 1.00 63.41 115 VAL A C 1
ATOM 962 O O . VAL A 1 115 ? 27.607 -26.782 -2.141 1.00 63.41 115 VAL A O 1
ATOM 965 N N . ASP A 1 116 ? 28.483 -28.809 -2.505 1.00 72.88 116 ASP A N 1
ATOM 966 C CA . ASP A 1 116 ? 28.662 -29.156 -1.095 1.00 72.88 116 ASP A CA 1
ATOM 967 C C . ASP A 1 116 ? 30.000 -28.583 -0.593 1.00 72.88 116 ASP A C 1
ATOM 969 O O . ASP A 1 116 ? 31.056 -29.217 -0.692 1.00 72.88 116 ASP A O 1
ATOM 973 N N . TYR A 1 117 ? 29.985 -27.349 -0.077 1.00 74.44 117 TYR A N 1
ATOM 974 C CA . TYR A 1 117 ? 31.166 -26.746 0.550 1.00 74.44 117 TYR A CA 1
ATOM 975 C C . TYR A 1 117 ? 30.853 -26.018 1.860 1.00 74.44 117 TYR A C 1
ATOM 977 O O . TYR A 1 117 ? 29.892 -25.257 1.984 1.00 74.44 117 TYR A O 1
ATOM 985 N N . GLU A 1 118 ? 31.723 -26.224 2.849 1.00 72.69 118 GLU A N 1
ATOM 986 C CA . GLU A 1 118 ? 31.646 -25.568 4.151 1.00 72.69 118 GLU A CA 1
ATOM 987 C C . GLU A 1 118 ? 32.373 -24.217 4.106 1.00 72.69 118 GLU A C 1
ATOM 989 O O . GLU A 1 118 ? 33.544 -24.137 3.725 1.00 72.69 118 GLU A O 1
ATOM 994 N N . ALA A 1 119 ? 31.693 -23.140 4.508 1.00 77.12 119 ALA A N 1
ATOM 995 C CA . ALA A 1 119 ? 32.294 -21.815 4.624 1.00 77.12 119 ALA A CA 1
ATOM 996 C C . ALA A 1 119 ? 32.423 -21.401 6.099 1.00 77.12 119 ALA A C 1
ATOM 998 O O . ALA A 1 119 ? 31.429 -21.131 6.780 1.00 77.12 119 ALA A O 1
ATOM 999 N N . GLU A 1 120 ? 33.661 -21.308 6.589 1.00 79.50 120 GLU A N 1
ATOM 1000 C CA . GLU A 1 120 ? 33.966 -20.746 7.907 1.00 79.50 120 GLU A CA 1
ATOM 1001 C C . GLU A 1 120 ? 33.912 -19.211 7.862 1.00 79.50 120 GLU A C 1
ATOM 1003 O O . GLU A 1 120 ? 34.752 -18.566 7.230 1.00 79.50 120 GLU A O 1
ATOM 1008 N N . TYR A 1 121 ? 32.942 -18.606 8.556 1.00 76.88 121 TYR A N 1
ATOM 1009 C CA . TYR A 1 121 ? 32.893 -17.157 8.757 1.00 76.88 121 TYR A CA 1
ATOM 1010 C C . TYR A 1 121 ? 33.364 -16.793 10.170 1.00 76.88 121 TYR A C 1
ATOM 1012 O O . TYR A 1 121 ? 32.783 -17.219 11.175 1.00 76.88 121 TYR A O 1
ATOM 1020 N N . ILE A 1 122 ? 34.421 -15.979 10.230 1.00 77.38 122 ILE A N 1
ATOM 1021 C CA . ILE A 1 122 ? 35.011 -15.454 11.465 1.00 77.38 122 ILE A CA 1
ATOM 1022 C C . ILE A 1 122 ? 34.642 -13.972 11.582 1.00 77.38 122 ILE A C 1
ATOM 1024 O O . ILE A 1 122 ? 35.271 -13.119 10.957 1.00 77.38 122 ILE A O 1
ATOM 1028 N N . ASP A 1 123 ? 33.630 -13.672 12.393 1.00 79.31 123 ASP A N 1
ATOM 1029 C CA . ASP A 1 123 ? 33.366 -12.322 12.899 1.00 79.31 123 ASP A CA 1
ATOM 1030 C C . ASP A 1 123 ? 34.135 -12.128 14.221 1.00 79.31 123 ASP A C 1
ATOM 1032 O O . ASP A 1 123 ? 34.336 -13.082 14.974 1.00 79.31 123 ASP A O 1
ATOM 1036 N N . GLU A 1 124 ? 34.528 -10.892 14.550 1.00 77.12 124 GLU A N 1
ATOM 1037 C CA . GLU A 1 124 ? 35.463 -10.574 15.656 1.00 77.12 124 GLU A CA 1
ATOM 1038 C C . GLU A 1 124 ? 35.069 -11.140 17.044 1.00 77.12 124 GLU A C 1
ATOM 1040 O O . GLU A 1 124 ? 35.941 -11.357 17.882 1.00 77.12 124 GLU A O 1
ATOM 1045 N N . ASP A 1 125 ? 33.778 -11.415 17.270 1.00 74.69 125 ASP A N 1
ATOM 1046 C CA . ASP A 1 125 ? 33.220 -12.006 18.500 1.00 74.69 125 ASP A CA 1
ATOM 1047 C C . ASP A 1 125 ? 32.437 -13.325 18.254 1.00 74.69 125 ASP A C 1
ATOM 1049 O O . ASP A 1 125 ? 31.807 -13.850 19.180 1.00 74.69 125 ASP A O 1
ATOM 1053 N N . LYS A 1 126 ? 32.385 -13.856 17.018 1.00 75.25 126 LYS A N 1
ATOM 1054 C CA . LYS A 1 126 ? 31.536 -15.011 16.654 1.00 75.25 126 LYS A CA 1
ATOM 1055 C C . LYS A 1 126 ? 32.122 -15.875 15.537 1.00 75.25 126 LYS A C 1
ATOM 1057 O O . LYS A 1 126 ? 32.321 -15.412 14.420 1.00 75.25 126 LYS A O 1
ATOM 1062 N N . TYR A 1 127 ? 32.239 -17.167 15.825 1.00 70.88 127 TYR A N 1
ATOM 1063 C CA . TYR A 1 127 ? 32.498 -18.210 14.835 1.00 70.88 127 TYR A CA 1
ATOM 1064 C C . TYR A 1 127 ? 31.167 -18.833 14.417 1.00 70.88 127 TYR A C 1
ATOM 1066 O O . TYR A 1 127 ? 30.440 -19.354 15.266 1.00 70.88 127 TYR A O 1
ATOM 1074 N N . THR A 1 128 ? 30.838 -18.766 13.129 1.00 79.44 128 THR A N 1
ATOM 1075 C CA . THR A 1 128 ? 29.657 -19.426 12.557 1.00 79.44 128 THR A CA 1
ATOM 1076 C C . THR A 1 128 ? 30.035 -20.091 11.243 1.00 79.44 128 THR A C 1
ATOM 1078 O O . THR A 1 128 ? 30.478 -19.415 10.315 1.00 79.44 128 THR A O 1
ATOM 1081 N N . THR A 1 129 ? 29.834 -21.401 11.159 1.00 76.38 129 THR A N 1
ATOM 1082 C CA . THR A 1 129 ? 29.914 -22.156 9.909 1.00 76.38 129 THR A CA 1
ATOM 1083 C C . THR A 1 129 ? 28.574 -22.094 9.184 1.00 76.38 129 THR A C 1
ATOM 1085 O O . THR A 1 129 ? 27.513 -22.151 9.809 1.00 76.38 129 THR A O 1
ATOM 1088 N N . VAL A 1 130 ? 28.621 -21.951 7.861 1.00 80.62 130 VAL A N 1
ATOM 1089 C CA . VAL A 1 130 ? 27.453 -22.093 6.988 1.00 80.62 130 VAL A CA 1
ATOM 1090 C C . VAL A 1 130 ? 27.735 -23.252 6.045 1.00 80.62 130 VAL A C 1
ATOM 1092 O O . VAL A 1 130 ? 28.679 -23.188 5.257 1.00 80.62 130 VAL A O 1
ATOM 1095 N N . THR A 1 131 ? 26.931 -24.304 6.156 1.00 76.75 131 THR A N 1
ATOM 1096 C CA . THR A 1 131 ? 26.893 -25.413 5.204 1.00 76.75 131 THR A CA 1
ATOM 1097 C C . THR A 1 131 ? 25.900 -25.077 4.094 1.00 76.75 131 THR A C 1
ATOM 1099 O O . THR A 1 131 ? 24.831 -24.512 4.341 1.00 76.75 131 THR A O 1
ATOM 1102 N N . VAL A 1 132 ? 26.279 -25.379 2.856 1.00 80.81 132 VAL A N 1
ATOM 1103 C CA . VAL A 1 132 ? 25.392 -25.363 1.692 1.00 80.81 132 VAL A CA 1
ATOM 1104 C C . VAL A 1 132 ? 25.349 -26.800 1.194 1.00 80.81 132 VAL A C 1
ATOM 1106 O O . VAL A 1 132 ? 26.403 -27.378 0.960 1.00 80.81 132 VAL A O 1
ATOM 1109 N N . GLU A 1 133 ? 24.145 -27.357 1.097 1.00 74.94 133 GLU A N 1
ATOM 1110 C CA . GLU A 1 133 ? 23.882 -28.723 0.633 1.00 74.94 133 GLU A CA 1
ATOM 1111 C C . GLU A 1 133 ? 22.913 -28.658 -0.554 1.00 74.94 133 GLU A C 1
ATOM 1113 O O . GLU A 1 133 ? 22.010 -27.808 -0.588 1.00 74.94 133 GLU A O 1
ATOM 1118 N N . GLU A 1 134 ? 23.088 -29.533 -1.542 1.00 72.56 134 GLU A N 1
ATOM 1119 C CA . GLU A 1 134 ? 22.231 -29.556 -2.730 1.00 72.56 134 GLU A CA 1
ATOM 1120 C C . GLU A 1 134 ? 20.842 -30.152 -2.445 1.00 72.56 134 GLU A C 1
ATOM 1122 O O . GLU A 1 134 ? 20.681 -31.331 -2.133 1.00 72.56 134 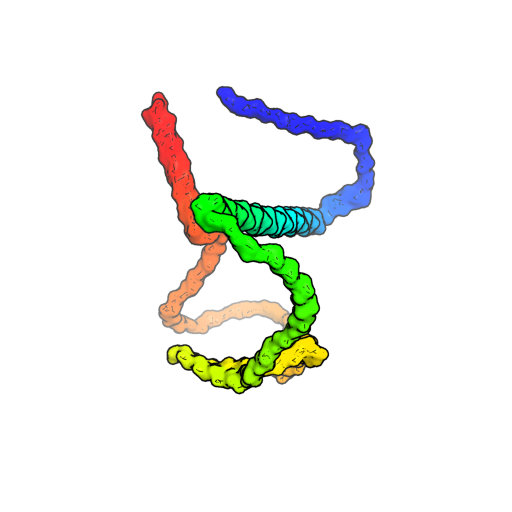GLU A O 1
ATOM 1127 N N . MET A 1 135 ? 19.799 -29.326 -2.589 1.00 69.75 135 MET A N 1
ATOM 1128 C CA . MET A 1 135 ? 18.414 -29.718 -2.317 1.00 69.75 135 MET A CA 1
ATOM 1129 C C . MET A 1 135 ? 17.659 -30.059 -3.610 1.00 69.75 135 MET A C 1
ATOM 1131 O O . MET A 1 135 ? 17.327 -29.173 -4.401 1.00 69.75 135 MET A O 1
ATOM 1135 N N . ASP A 1 136 ? 17.354 -31.343 -3.807 1.00 66.94 136 ASP A N 1
ATOM 1136 C CA . ASP A 1 136 ? 16.707 -31.865 -5.017 1.00 66.94 136 ASP A CA 1
ATOM 1137 C C . ASP A 1 136 ? 15.220 -31.430 -5.109 1.00 66.94 136 ASP A C 1
ATOM 1139 O O . ASP A 1 136 ? 14.390 -31.847 -4.290 1.00 66.94 136 ASP A O 1
ATOM 1143 N N . PRO A 1 137 ? 14.823 -30.594 -6.095 1.00 62.88 137 PRO A N 1
ATOM 1144 C CA . PRO A 1 137 ? 13.487 -29.990 -6.149 1.00 62.88 137 PRO A CA 1
ATOM 1145 C C . PRO A 1 137 ? 12.358 -30.989 -6.444 1.00 62.88 137 PRO A C 1
ATOM 1147 O O . PRO A 1 137 ? 11.183 -30.618 -6.386 1.00 62.88 137 PRO A O 1
ATOM 1150 N N . SER A 1 138 ? 12.693 -32.236 -6.783 1.00 63.97 138 SER A N 1
ATOM 1151 C CA . SER A 1 138 ? 11.731 -33.267 -7.184 1.00 63.97 138 SER A CA 1
ATOM 1152 C C . SER A 1 138 ? 11.226 -34.131 -6.025 1.00 63.97 138 SER A C 1
ATOM 1154 O O . SER A 1 138 ? 10.280 -34.898 -6.222 1.00 63.97 138 SER A O 1
ATOM 1156 N N . LYS A 1 139 ? 11.838 -34.049 -4.831 1.00 54.69 139 LYS A N 1
ATOM 1157 C CA . LYS A 1 139 ? 11.604 -35.022 -3.754 1.00 54.69 139 LYS A CA 1
ATOM 1158 C C . LYS A 1 139 ? 11.576 -34.407 -2.348 1.00 54.69 139 LYS A C 1
ATOM 1160 O O . LYS A 1 139 ? 12.596 -34.295 -1.685 1.00 54.69 139 LYS A O 1
ATOM 1165 N N . GLU A 1 140 ? 10.356 -34.119 -1.889 1.00 57.50 140 GLU A N 1
ATOM 1166 C CA . GLU A 1 140 ? 9.885 -34.172 -0.484 1.00 57.50 140 GLU A CA 1
ATOM 1167 C C . GLU A 1 140 ? 10.484 -33.195 0.562 1.00 57.50 140 GLU A C 1
ATOM 1169 O O . GLU A 1 140 ? 9.722 -32.637 1.356 1.00 57.50 140 GLU A O 1
ATOM 1174 N N . GLY A 1 141 ? 11.778 -32.861 0.523 1.00 56.41 141 GLY A N 1
ATOM 1175 C CA . GLY A 1 141 ? 12.461 -32.097 1.582 1.00 56.41 141 GLY A CA 1
ATOM 1176 C C . GLY A 1 141 ? 11.931 -30.676 1.839 1.00 56.41 141 GLY A C 1
ATOM 1177 O O . GLY A 1 141 ? 12.098 -30.137 2.932 1.00 56.41 141 GLY A O 1
ATOM 1178 N N . LEU A 1 142 ? 11.243 -30.049 0.872 1.00 57.88 142 LEU A N 1
ATOM 1179 C CA . LEU A 1 142 ? 10.622 -28.728 1.076 1.00 57.88 142 LEU A CA 1
ATOM 1180 C C . LEU A 1 142 ? 9.411 -28.779 2.033 1.00 57.88 142 LEU A C 1
ATOM 1182 O O . LEU A 1 142 ? 8.975 -27.735 2.518 1.00 57.88 142 LEU A O 1
ATOM 1186 N N . MET A 1 143 ? 8.856 -29.967 2.295 1.00 55.28 143 MET A N 1
ATOM 1187 C CA . MET A 1 143 ? 7.756 -30.162 3.248 1.00 55.28 143 MET A CA 1
ATOM 1188 C C . MET A 1 143 ? 8.255 -30.655 4.614 1.00 55.28 143 MET A C 1
ATOM 1190 O O . MET A 1 143 ? 7.758 -30.182 5.634 1.00 55.28 143 MET A O 1
ATOM 1194 N N . GLU A 1 144 ? 9.285 -31.505 4.633 1.00 54.12 144 GLU A N 1
ATOM 1195 C CA . GLU A 1 144 ? 9.898 -32.080 5.845 1.00 54.12 144 GLU A CA 1
ATOM 1196 C C . GLU A 1 144 ? 10.427 -30.994 6.807 1.00 54.12 144 GLU A C 1
ATOM 1198 O O . GLU A 1 144 ? 10.118 -30.998 7.999 1.00 54.12 144 GLU A O 1
ATOM 1203 N N . ALA A 1 145 ? 11.062 -29.943 6.269 1.00 55.50 145 ALA A N 1
ATOM 1204 C CA . ALA A 1 145 ? 11.567 -28.798 7.040 1.00 55.50 145 ALA A CA 1
ATOM 1205 C C . ALA A 1 145 ? 10.493 -27.973 7.797 1.00 55.50 145 ALA A C 1
ATOM 1207 O O . ALA A 1 145 ? 10.840 -27.049 8.539 1.00 55.50 145 ALA A O 1
ATOM 1208 N N . GLN A 1 146 ? 9.196 -28.253 7.611 1.00 48.69 146 GLN A N 1
ATOM 1209 C CA . GLN A 1 146 ? 8.113 -27.639 8.388 1.00 48.69 146 GLN A CA 1
ATOM 1210 C C . GLN A 1 146 ? 7.582 -28.546 9.515 1.00 48.69 146 GLN A C 1
ATOM 1212 O O . GLN A 1 146 ? 6.904 -28.040 10.411 1.00 48.69 146 GLN A O 1
ATOM 1217 N N . GLU A 1 147 ? 7.867 -29.849 9.491 1.00 47.50 147 GLU A N 1
ATOM 1218 C CA . GLU A 1 147 ? 7.340 -30.815 10.465 1.00 47.50 147 GLU A CA 1
ATOM 1219 C C . GLU A 1 147 ? 8.335 -31.034 11.621 1.00 47.50 147 GLU A C 1
ATOM 1221 O O . GLU A 1 147 ? 7.949 -30.878 12.784 1.00 47.50 147 GLU A O 1
ATOM 1226 N N . ASP A 1 148 ? 9.633 -31.182 11.334 1.00 43.31 148 ASP A N 1
ATOM 1227 C CA . ASP A 1 148 ? 10.688 -31.366 12.355 1.00 43.31 148 ASP A CA 1
ATOM 1228 C C . ASP A 1 148 ? 11.006 -30.108 13.187 1.00 43.31 148 ASP A C 1
ATOM 1230 O O . ASP A 1 148 ? 11.706 -30.161 14.196 1.00 43.31 148 ASP A O 1
ATOM 1234 N N . ALA A 1 149 ? 10.445 -28.953 12.825 1.00 45.53 149 ALA A N 1
ATOM 1235 C CA . ALA A 1 149 ? 10.534 -27.729 13.624 1.00 45.53 149 ALA A CA 1
ATOM 1236 C C . ALA A 1 149 ? 9.483 -27.654 14.757 1.00 45.53 149 ALA A C 1
ATOM 1238 O O . ALA A 1 149 ? 9.313 -26.585 15.355 1.00 45.53 149 ALA A O 1
ATOM 1239 N N . SER A 1 150 ? 8.721 -28.731 15.010 1.00 45.28 150 SER A N 1
ATOM 1240 C CA . SER A 1 150 ? 7.492 -28.671 15.818 1.00 45.28 150 SER A CA 1
ATOM 1241 C C . SER A 1 150 ? 7.367 -29.629 17.012 1.00 45.28 150 SER A C 1
ATOM 1243 O O . SER A 1 150 ? 6.415 -29.457 17.777 1.00 45.28 150 SER A O 1
ATOM 1245 N N . ASP A 1 151 ? 8.321 -30.537 17.256 1.00 41.88 151 ASP A N 1
ATOM 1246 C CA . ASP A 1 151 ? 8.343 -31.354 18.484 1.00 41.88 151 ASP A CA 1
ATOM 1247 C C . ASP A 1 151 ? 9.777 -31.770 18.881 1.00 41.88 151 ASP A C 1
ATOM 1249 O O . ASP A 1 151 ? 10.331 -32.670 18.270 1.00 41.88 151 ASP A O 1
ATOM 1253 N N . GLU A 1 152 ? 10.378 -31.068 19.858 1.00 41.22 152 GLU A N 1
ATOM 1254 C CA . GLU A 1 152 ? 11.514 -31.473 20.735 1.00 41.22 152 GLU A CA 1
ATOM 1255 C C . GLU A 1 152 ? 11.980 -30.242 21.562 1.00 41.22 152 GLU A C 1
ATOM 1257 O O . GLU A 1 152 ? 13.070 -29.718 21.362 1.00 41.22 152 GLU A O 1
ATOM 1262 N N . ASP A 1 153 ? 11.131 -29.717 22.469 1.00 34.84 153 ASP A N 1
ATOM 1263 C CA . ASP A 1 153 ? 11.596 -29.004 23.690 1.00 34.84 153 ASP A CA 1
ATOM 1264 C C . ASP A 1 153 ? 10.445 -28.682 24.682 1.00 34.84 153 ASP A C 1
ATOM 1266 O O . ASP A 1 153 ? 10.022 -27.533 24.871 1.00 34.84 153 ASP A O 1
ATOM 1270 N N . ALA A 1 154 ? 9.869 -29.710 25.328 1.00 37.00 154 ALA A N 1
ATOM 1271 C CA . ALA A 1 154 ? 8.755 -29.514 26.271 1.00 37.00 154 ALA A CA 1
ATOM 1272 C C . ALA A 1 154 ? 8.647 -30.517 27.447 1.00 37.00 154 ALA A C 1
ATOM 1274 O O . ALA A 1 154 ? 7.586 -31.108 27.665 1.00 37.00 154 ALA A O 1
ATOM 1275 N N . GLN A 1 155 ? 9.683 -30.631 28.293 1.00 36.12 155 GLN A N 1
ATOM 1276 C CA . GLN A 1 155 ? 9.555 -30.939 29.740 1.00 36.12 155 GLN A CA 1
ATOM 1277 C C . GLN A 1 155 ? 10.914 -30.755 30.445 1.00 36.12 155 GLN A C 1
ATOM 1279 O O . GLN A 1 155 ? 11.933 -31.201 29.947 1.00 36.12 155 GLN A O 1
ATOM 1284 N N . THR A 1 156 ? 11.048 -30.070 31.585 1.00 29.70 156 THR A N 1
ATOM 1285 C CA . THR A 1 156 ? 10.409 -30.241 32.914 1.00 29.70 156 THR A CA 1
ATOM 1286 C C . THR A 1 156 ? 10.596 -28.928 33.727 1.00 29.70 156 THR A C 1
ATOM 1288 O O . THR A 1 156 ? 11.373 -28.079 33.310 1.00 29.70 156 THR A O 1
ATOM 1291 N N . THR A 1 157 ? 10.020 -28.595 34.896 1.00 31.89 157 THR A N 1
ATOM 1292 C CA . THR A 1 157 ? 8.855 -28.966 35.751 1.00 31.89 157 THR A CA 1
ATOM 1293 C C . THR A 1 157 ? 8.640 -27.773 36.727 1.00 31.89 157 THR A C 1
ATOM 1295 O O . THR A 1 157 ? 9.524 -26.930 36.836 1.00 31.89 157 THR A O 1
ATOM 1298 N N . SER A 1 158 ? 7.561 -27.559 37.494 1.00 33.66 158 SER A N 1
ATOM 1299 C CA . SER A 1 158 ? 6.281 -28.246 37.758 1.00 33.66 158 SER A CA 1
ATOM 1300 C C . SER A 1 158 ? 5.258 -27.233 38.325 1.00 33.66 158 SER A C 1
ATOM 1302 O O . SER A 1 158 ? 5.618 -26.152 38.783 1.00 33.66 158 SER A O 1
ATOM 1304 N N . LYS A 1 159 ? 3.972 -27.608 38.327 1.00 38.84 159 LYS A N 1
ATOM 1305 C CA . LYS A 1 159 ? 2.800 -26.823 38.777 1.00 38.84 159 LYS A CA 1
ATOM 1306 C C . LYS A 1 159 ? 2.867 -26.364 40.252 1.00 38.84 159 LYS A C 1
ATOM 1308 O O . LYS A 1 159 ? 3.188 -27.175 41.113 1.00 38.84 159 LYS A O 1
ATOM 1313 N N . SER A 1 160 ? 2.367 -25.161 40.568 1.00 31.31 160 SER A N 1
ATOM 1314 C CA . SER A 1 160 ? 1.101 -24.985 41.330 1.00 31.31 160 SER A CA 1
ATOM 1315 C C . SER A 1 160 ? 0.782 -23.515 41.681 1.00 31.31 160 SER A C 1
ATOM 1317 O O . SER A 1 160 ? 1.532 -22.835 42.369 1.00 31.31 160 SER A O 1
ATOM 1319 N N . ASP A 1 161 ? -0.390 -23.058 41.238 1.00 37.31 161 ASP A N 1
ATOM 1320 C CA . ASP A 1 161 ? -1.188 -21.988 41.865 1.00 37.31 161 ASP A CA 1
ATOM 1321 C C . ASP A 1 161 ? -2.067 -22.645 42.963 1.00 37.31 161 ASP A C 1
ATOM 1323 O O . ASP A 1 161 ? -2.411 -23.820 42.776 1.00 37.31 161 ASP A O 1
ATOM 1327 N N . PRO A 1 162 ? -2.484 -21.967 44.067 1.00 45.50 162 PRO A N 1
ATOM 1328 C CA . PRO A 1 162 ? -3.338 -20.775 43.944 1.00 45.50 162 PRO A CA 1
ATOM 1329 C C . PRO A 1 162 ? -3.252 -19.668 45.032 1.00 45.50 162 PRO A C 1
ATOM 1331 O O . PRO A 1 162 ? -2.791 -19.856 46.152 1.00 45.50 162 PRO A O 1
ATOM 1334 N N . LYS A 1 163 ? -3.828 -18.509 44.667 1.00 36.41 163 LYS A N 1
ATOM 1335 C CA . LYS A 1 163 ? -4.437 -17.417 45.476 1.00 36.41 163 LYS A CA 1
ATOM 1336 C C . LYS A 1 163 ? -4.438 -17.548 47.022 1.00 36.41 163 LYS A C 1
ATOM 1338 O O . LYS A 1 163 ? -5.007 -18.502 47.547 1.00 36.41 163 LYS A O 1
ATOM 1343 N N . THR A 1 164 ? -4.146 -16.447 47.738 1.00 33.12 164 THR A N 1
ATOM 1344 C CA . THR A 1 164 ? -5.165 -15.514 48.322 1.00 33.12 164 THR A CA 1
ATOM 1345 C C . THR A 1 164 ? -4.540 -14.482 49.298 1.00 33.12 164 THR A C 1
ATOM 1347 O O . THR A 1 164 ? -3.844 -14.846 50.230 1.00 33.12 164 THR A O 1
ATOM 1350 N N . GLU A 1 165 ? -4.830 -13.199 49.041 1.00 39.62 165 GLU A N 1
ATOM 1351 C CA . GLU A 1 165 ? -4.897 -11.992 49.906 1.00 39.62 165 GLU A CA 1
ATOM 1352 C C . GLU A 1 165 ? -3.905 -11.596 51.042 1.00 39.62 165 GLU A C 1
ATOM 1354 O O . GLU A 1 165 ? -3.556 -12.342 51.942 1.00 39.62 165 GLU A O 1
ATOM 1359 N N . GLN A 1 166 ? -3.615 -10.280 51.027 1.00 40.00 166 GLN A N 1
ATOM 1360 C CA . GLN A 1 166 ? -3.446 -9.328 52.147 1.00 40.00 166 GLN A CA 1
ATOM 1361 C C . GLN A 1 166 ? -2.534 -9.664 53.359 1.00 40.00 166 GLN A C 1
ATOM 1363 O O . GLN A 1 166 ? -2.913 -10.393 54.268 1.00 40.00 166 GLN A O 1
ATOM 1368 N N . SER A 1 167 ? -1.475 -8.860 53.564 1.00 36.12 167 SER A N 1
ATOM 1369 C CA . SER A 1 167 ? -1.508 -7.683 54.479 1.00 36.12 167 SER A CA 1
ATOM 1370 C C . SER A 1 167 ? -0.123 -7.256 55.032 1.00 36.12 167 SER A C 1
ATOM 1372 O O . SER A 1 167 ? 0.854 -7.984 54.935 1.00 36.12 167 SER A O 1
ATOM 1374 N N . VAL A 1 168 ? -0.073 -6.023 55.568 1.00 35.19 168 VAL A N 1
ATOM 1375 C CA . VAL A 1 168 ? 0.931 -5.377 56.459 1.00 35.19 168 VAL A CA 1
ATOM 1376 C C . VAL A 1 168 ? 2.437 -5.625 56.216 1.00 35.19 168 VAL A C 1
ATOM 1378 O O . VAL A 1 168 ? 2.974 -6.708 56.405 1.00 35.19 168 VAL A O 1
ATOM 1381 N N . GLY A 1 169 ? 3.182 -4.552 55.924 1.00 39.94 169 GLY A N 1
ATOM 1382 C CA . GLY A 1 169 ? 4.637 -4.620 55.722 1.00 39.94 169 GLY A CA 1
ATOM 1383 C C . GLY A 1 169 ? 5.494 -4.341 56.964 1.00 39.94 169 GLY A C 1
ATOM 1384 O O . GLY A 1 169 ? 5.010 -3.856 57.988 1.00 39.94 169 GLY A O 1
ATOM 1385 N N . LYS A 1 170 ? 6.817 -4.515 56.824 1.00 41.09 170 LYS A N 1
ATOM 1386 C CA . LYS A 1 170 ? 7.816 -3.753 57.593 1.00 41.09 170 LYS A CA 1
ATOM 1387 C C . LYS A 1 170 ? 9.165 -3.631 56.870 1.00 41.09 170 LYS A C 1
ATOM 1389 O O . LYS A 1 170 ? 9.700 -4.568 56.301 1.00 41.09 170 LYS A O 1
ATOM 1394 N N . THR A 1 171 ? 9.650 -2.399 56.931 1.00 45.25 171 THR A N 1
ATOM 1395 C CA . THR A 1 171 ? 10.956 -1.808 56.594 1.00 45.25 171 THR A CA 1
ATOM 1396 C C . THR A 1 171 ? 12.243 -2.655 56.711 1.00 45.25 171 THR A C 1
ATOM 1398 O O . THR A 1 171 ? 12.330 -3.567 57.525 1.00 45.25 171 THR A O 1
ATOM 1401 N N . LYS A 1 172 ? 13.302 -2.123 56.050 1.00 45.22 172 LYS A N 1
ATOM 1402 C CA . LYS A 1 172 ? 14.770 -2.380 56.165 1.00 45.22 172 LYS A CA 1
ATOM 1403 C C . LYS A 1 172 ? 15.333 -3.326 55.075 1.00 45.22 172 LYS A C 1
ATOM 1405 O O . LYS A 1 172 ? 14.714 -4.327 54.772 1.00 45.22 172 LYS A O 1
ATOM 1410 N N . LYS A 1 173 ? 16.496 -3.075 54.442 1.00 45.25 173 LYS A N 1
ATOM 1411 C CA . LYS A 1 173 ? 17.517 -1.999 54.574 1.00 45.25 173 LYS A CA 1
ATOM 1412 C C . LYS A 1 173 ? 17.858 -1.370 53.209 1.00 45.25 173 LYS A C 1
ATOM 1414 O O . LYS A 1 173 ? 17.565 -1.932 52.162 1.00 45.25 173 LYS A O 1
ATOM 1419 N N . ARG A 1 174 ? 18.509 -0.199 53.232 1.00 53.62 174 ARG A N 1
ATOM 1420 C CA . ARG A 1 174 ? 19.081 0.448 52.038 1.00 53.62 174 ARG A CA 1
ATOM 1421 C C . ARG A 1 174 ? 20.305 -0.334 51.548 1.00 53.62 174 ARG A C 1
ATOM 1423 O O . ARG A 1 174 ? 21.272 -0.439 52.294 1.00 53.62 174 ARG A O 1
ATOM 1430 N N . ILE A 1 175 ? 20.293 -0.762 50.289 1.00 49.75 175 ILE A N 1
ATOM 1431 C CA . ILE A 1 175 ? 21.510 -0.925 49.485 1.00 49.75 175 ILE A CA 1
ATOM 1432 C C . ILE A 1 175 ? 21.524 0.260 48.518 1.00 49.75 175 ILE A C 1
ATOM 1434 O O . ILE A 1 175 ? 20.510 0.570 47.889 1.00 49.75 175 ILE A O 1
ATOM 1438 N N . ALA A 1 176 ? 22.636 0.990 48.472 1.00 55.12 176 ALA A N 1
ATOM 1439 C CA . ALA A 1 176 ? 22.774 2.166 47.624 1.00 55.12 176 ALA A CA 1
ATOM 1440 C C . ALA A 1 176 ? 23.126 1.739 46.191 1.00 55.12 176 ALA A C 1
ATOM 1442 O O . ALA A 1 176 ? 24.284 1.793 45.787 1.00 55.12 176 ALA A O 1
ATOM 1443 N N . ASP A 1 177 ? 22.121 1.314 45.421 1.00 56.84 177 ASP A N 1
ATOM 1444 C CA . ASP A 1 177 ? 22.279 1.093 43.983 1.00 56.84 177 ASP A CA 1
ATOM 1445 C C . ASP A 1 177 ? 22.666 2.407 43.286 1.00 56.84 177 ASP A C 1
ATOM 1447 O O . ASP A 1 177 ? 21.825 3.262 42.999 1.00 56.84 177 ASP A O 1
ATOM 1451 N N . SER A 1 178 ? 23.947 2.534 42.938 1.00 64.94 178 SER A N 1
ATOM 1452 C CA . SER A 1 178 ? 24.504 3.599 42.089 1.00 64.94 178 SER A CA 1
ATOM 1453 C C . SER A 1 178 ? 24.037 3.522 40.624 1.00 64.94 178 SER A C 1
ATOM 1455 O O . SER A 1 178 ? 24.456 4.315 39.781 1.00 64.94 178 SER A O 1
ATOM 1457 N N . LYS A 1 179 ? 23.142 2.581 40.300 1.00 69.88 179 LYS A N 1
ATOM 1458 C CA . LYS A 1 179 ? 22.608 2.351 38.956 1.00 69.88 179 LYS A CA 1
ATOM 1459 C C . LYS A 1 179 ? 21.538 3.405 38.623 1.00 69.88 179 LYS A C 1
ATOM 1461 O O . LYS A 1 179 ? 20.490 3.444 39.277 1.00 69.88 179 LYS A O 1
ATOM 1466 N N . PRO A 1 180 ? 21.730 4.250 37.590 1.00 76.12 180 PRO A N 1
ATOM 1467 C CA . PRO A 1 180 ? 20.755 5.276 37.241 1.00 76.12 180 PRO A CA 1
ATOM 1468 C C . PRO A 1 180 ? 19.433 4.635 36.803 1.00 76.12 180 PRO A C 1
ATOM 1470 O O . PRO A 1 180 ? 19.375 3.877 35.833 1.00 76.12 180 PRO A O 1
ATOM 1473 N N . LYS A 1 181 ? 18.343 4.961 37.512 1.00 77.50 181 LYS A N 1
ATOM 1474 C CA . LYS A 1 181 ? 16.999 4.427 37.236 1.00 77.50 181 LYS A CA 1
ATOM 1475 C C . LYS A 1 181 ? 16.626 4.650 35.765 1.00 77.50 181 LYS A C 1
ATOM 1477 O O . LYS A 1 181 ? 16.543 5.796 35.311 1.00 77.50 181 LYS A O 1
ATOM 1482 N N . LYS A 1 182 ? 16.364 3.560 35.029 1.00 79.88 182 LYS A N 1
ATOM 1483 C CA . LYS A 1 182 ? 15.985 3.598 33.605 1.00 79.88 182 LYS A CA 1
ATOM 1484 C C . LYS A 1 182 ? 14.759 4.507 33.426 1.00 79.88 182 LYS A C 1
ATOM 1486 O O . LYS A 1 182 ? 13.671 4.212 33.919 1.00 79.88 182 LYS A O 1
ATOM 1491 N N . LYS A 1 183 ? 14.935 5.643 32.740 1.00 82.00 183 LYS A N 1
ATOM 1492 C CA . LYS A 1 183 ? 13.857 6.617 32.496 1.00 82.00 183 LYS A CA 1
ATOM 1493 C C . LYS A 1 183 ? 12.766 5.959 31.641 1.00 82.00 183 LYS A C 1
ATOM 1495 O O . LYS A 1 183 ? 13.075 5.366 30.610 1.00 82.00 183 LYS A O 1
ATOM 1500 N N . LYS A 1 184 ? 11.495 6.088 32.049 1.00 84.62 184 LYS A N 1
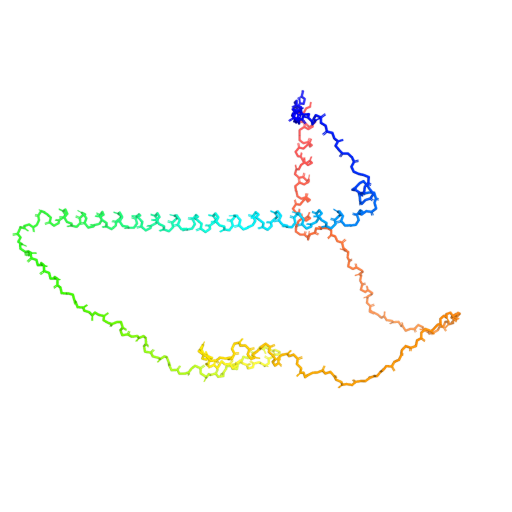ATOM 1501 C CA . LYS A 1 184 ? 10.339 5.543 31.309 1.00 84.62 184 LYS A CA 1
ATOM 1502 C C . LYS A 1 184 ? 10.399 5.979 29.836 1.00 84.62 184 LYS A C 1
ATOM 1504 O O . LYS A 1 184 ? 10.565 7.172 29.560 1.00 84.62 184 LYS A O 1
ATOM 1509 N N . LYS A 1 185 ? 10.254 5.031 28.897 1.00 82.62 185 LYS A N 1
ATOM 1510 C CA . LYS A 1 185 ? 10.199 5.327 27.454 1.00 82.62 185 LYS A CA 1
ATOM 1511 C C . LYS A 1 185 ? 9.049 6.312 27.209 1.00 82.62 185 LYS A C 1
ATOM 1513 O O . LYS A 1 185 ? 7.898 6.012 27.512 1.00 82.62 185 LYS A O 1
ATOM 1518 N N . LYS A 1 186 ? 9.356 7.508 26.694 1.00 83.06 186 LYS A N 1
ATOM 1519 C CA . LYS A 1 186 ? 8.337 8.522 26.381 1.00 83.06 186 LYS A CA 1
ATOM 1520 C C . LYS A 1 186 ? 7.620 8.116 25.094 1.00 83.06 186 LYS A C 1
ATOM 1522 O O . LYS A 1 186 ? 8.103 8.468 24.018 1.00 83.06 186 LYS A O 1
ATOM 1527 N N . PHE A 1 187 ? 6.511 7.383 25.216 1.00 80.94 187 PHE A N 1
ATOM 1528 C CA . PHE A 1 187 ? 5.630 7.091 24.084 1.00 80.94 187 PHE A CA 1
ATOM 1529 C C . PHE A 1 187 ? 5.211 8.402 23.414 1.00 80.94 187 PHE A C 1
ATOM 1531 O O . PHE A 1 187 ? 4.877 9.381 24.085 1.00 80.94 187 PHE A O 1
ATOM 1538 N N . ARG A 1 188 ? 5.309 8.429 22.089 1.00 85.00 188 ARG A N 1
ATOM 1539 C CA . ARG A 1 188 ? 5.105 9.597 21.238 1.00 85.00 188 ARG A CA 1
ATOM 1540 C C . ARG A 1 188 ? 4.488 9.102 19.942 1.00 85.00 188 ARG A C 1
ATOM 1542 O O . ARG A 1 188 ? 4.984 8.137 19.381 1.00 85.00 188 ARG A O 1
ATOM 1549 N N . TYR A 1 189 ? 3.467 9.806 19.473 1.00 84.12 189 TYR A N 1
ATOM 1550 C CA . TYR A 1 189 ? 2.708 9.463 18.266 1.00 84.12 189 TYR A CA 1
ATOM 1551 C C . TYR A 1 189 ? 3.480 9.646 16.948 1.00 84.12 189 TYR A C 1
ATOM 1553 O O . TYR A 1 189 ? 2.950 9.332 15.893 1.00 84.12 189 TYR A O 1
ATOM 1561 N N . GLU A 1 190 ? 4.705 10.172 17.013 1.00 82.69 190 GLU A N 1
ATOM 1562 C CA . GLU A 1 190 ? 5.539 10.523 15.861 1.00 82.69 190 GLU A CA 1
ATOM 1563 C C . GLU A 1 190 ? 6.989 10.124 16.128 1.00 82.69 190 GLU A C 1
ATOM 1565 O O . GLU A 1 190 ? 7.524 10.356 17.235 1.00 82.69 190 GLU A O 1
ATOM 1570 N N . ASN A 1 191 ? 7.648 9.659 15.072 1.00 90.38 191 ASN A N 1
ATOM 1571 C CA . ASN A 1 191 ? 9.078 9.412 15.023 1.00 90.38 191 ASN A CA 1
ATOM 1572 C C . ASN A 1 191 ? 9.888 10.702 15.246 1.00 90.38 191 ASN A C 1
ATOM 1574 O O . ASN A 1 191 ? 9.410 11.836 15.123 1.00 90.38 191 ASN A O 1
ATOM 1578 N N . LYS A 1 192 ? 11.167 10.543 15.612 1.00 88.31 192 LYS A N 1
ATOM 1579 C CA . LYS A 1 192 ? 12.071 11.675 15.906 1.00 88.31 192 LYS A CA 1
ATOM 1580 C C . LYS A 1 192 ? 12.226 12.614 14.701 1.00 88.31 192 LYS A C 1
ATOM 1582 O O . LYS A 1 192 ? 12.421 13.812 14.897 1.00 88.31 192 LYS A O 1
ATOM 1587 N N . GLU A 1 193 ? 12.135 12.070 13.493 1.00 90.44 193 GLU A N 1
ATOM 1588 C CA . GLU A 1 193 ? 12.339 12.766 12.220 1.00 90.44 193 GLU A CA 1
ATOM 1589 C C . GLU A 1 193 ? 11.071 13.463 11.734 1.00 90.44 193 GLU A C 1
ATOM 1591 O O . GLU A 1 193 ? 11.108 14.665 11.482 1.00 90.44 193 GLU A O 1
ATOM 1596 N N . GLU A 1 194 ? 9.930 12.772 11.750 1.00 92.38 194 GLU A N 1
ATOM 1597 C CA . GLU A 1 194 ? 8.600 13.357 11.516 1.00 92.38 194 GLU A CA 1
ATOM 1598 C C . GLU A 1 194 ? 8.389 14.611 12.375 1.00 92.38 194 GLU A C 1
ATOM 1600 O O . GLU A 1 194 ? 8.041 15.673 11.858 1.00 92.38 194 GLU A O 1
ATOM 1605 N N . ARG A 1 195 ? 8.733 14.546 13.671 1.00 90.88 195 ARG A N 1
ATOM 1606 C CA . ARG A 1 195 ? 8.680 15.715 14.561 1.00 90.88 195 ARG A CA 1
ATOM 1607 C C . ARG A 1 195 ? 9.609 16.851 14.135 1.00 90.88 195 ARG A C 1
ATOM 1609 O O . ARG A 1 195 ? 9.246 18.016 14.301 1.00 90.88 195 ARG A O 1
ATOM 1616 N N . LYS A 1 196 ? 10.823 16.559 13.649 1.00 94.56 196 LYS A N 1
ATOM 1617 C CA . LYS A 1 196 ? 11.736 17.600 13.134 1.00 94.56 196 LYS A CA 1
ATOM 1618 C C . LYS A 1 196 ? 11.110 18.282 11.915 1.00 94.56 196 LYS A C 1
ATOM 1620 O O . LYS A 1 196 ? 11.077 19.510 11.871 1.00 94.56 196 LYS A O 1
ATOM 1625 N N . LEU A 1 197 ? 10.567 17.499 10.981 1.00 95.19 197 LEU A N 1
ATOM 1626 C CA . LEU A 1 197 ? 9.912 17.990 9.767 1.00 95.19 197 LEU A CA 1
ATOM 1627 C C . LEU A 1 197 ? 8.667 18.827 10.088 1.00 95.19 197 LEU A C 1
ATOM 1629 O O . LEU A 1 197 ? 8.504 19.914 9.538 1.00 95.19 197 LEU A O 1
ATOM 1633 N N . LEU A 1 198 ? 7.816 18.377 11.013 1.00 94.31 198 LEU A N 1
ATOM 1634 C CA . LEU A 1 198 ? 6.630 19.119 11.448 1.00 94.31 198 LEU A CA 1
ATOM 1635 C C . LEU A 1 198 ? 7.004 20.434 12.143 1.00 94.31 198 LEU A C 1
ATOM 1637 O O . LEU A 1 198 ? 6.458 21.474 11.786 1.00 94.31 198 LEU A O 1
ATOM 1641 N N . ARG A 1 199 ? 8.006 20.434 13.032 1.00 95.19 199 ARG A N 1
ATOM 1642 C CA . ARG A 1 199 ? 8.534 21.668 13.647 1.00 95.19 199 ARG A CA 1
ATOM 1643 C C . ARG A 1 199 ? 9.131 22.638 12.626 1.00 95.19 199 ARG A C 1
ATOM 1645 O O . ARG A 1 199 ? 8.996 23.847 12.793 1.00 95.19 199 ARG A O 1
ATOM 1652 N N . ALA A 1 200 ? 9.790 22.139 11.580 1.00 96.31 200 ALA A N 1
ATOM 1653 C CA . ALA A 1 200 ? 10.295 22.978 10.495 1.00 96.31 200 ALA A CA 1
ATOM 1654 C C . ALA A 1 200 ? 9.141 23.604 9.689 1.00 96.31 200 ALA A C 1
ATOM 1656 O O . ALA A 1 200 ? 9.123 24.818 9.489 1.00 96.31 200 ALA A O 1
ATOM 1657 N N . LYS A 1 201 ? 8.133 22.805 9.309 1.00 96.50 201 LYS A N 1
ATOM 1658 C CA . LYS A 1 201 ? 6.912 23.274 8.626 1.00 96.50 201 LYS A CA 1
ATOM 1659 C C . LYS A 1 201 ? 6.145 24.308 9.457 1.00 96.50 201 LYS A C 1
ATOM 1661 O O . LYS A 1 20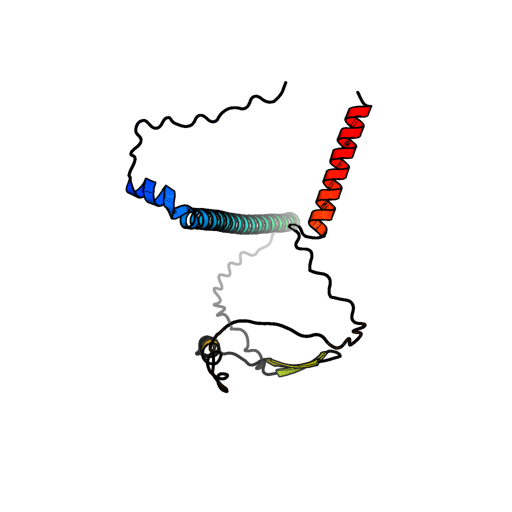1 ? 5.728 25.332 8.920 1.00 96.50 201 LYS A O 1
ATOM 1666 N N . GLU A 1 202 ? 6.001 24.081 10.761 1.00 96.50 202 GLU A N 1
ATOM 1667 C CA . GLU A 1 202 ? 5.359 25.007 11.699 1.00 96.50 202 GLU A CA 1
ATOM 1668 C C . GLU A 1 202 ? 6.112 26.342 11.782 1.00 96.50 202 GLU A C 1
ATOM 1670 O O . GLU A 1 202 ? 5.506 27.401 11.608 1.00 96.50 202 GLU A O 1
ATOM 1675 N N . ARG A 1 203 ? 7.441 26.305 11.964 1.00 96.81 203 ARG A N 1
ATOM 1676 C CA . ARG A 1 203 ? 8.298 27.504 11.973 1.00 96.81 203 ARG A CA 1
ATOM 1677 C C . ARG A 1 203 ? 8.172 28.307 10.679 1.00 96.81 203 ARG A C 1
ATOM 1679 O O . ARG A 1 203 ? 7.970 29.515 10.747 1.00 96.81 203 ARG A O 1
ATOM 1686 N N . LEU A 1 204 ? 8.213 27.647 9.519 1.00 96.31 204 LEU A N 1
ATOM 1687 C CA . LEU A 1 204 ? 8.034 28.290 8.211 1.00 96.31 204 LEU A CA 1
ATOM 1688 C C . LEU A 1 204 ? 6.631 28.901 8.051 1.00 96.31 204 LEU A C 1
ATOM 1690 O O . LEU A 1 204 ? 6.506 30.030 7.580 1.00 96.31 204 LEU A O 1
ATOM 1694 N N . SER A 1 205 ? 5.576 28.202 8.487 1.00 96.56 205 SER A N 1
ATOM 1695 C CA . SER A 1 205 ? 4.204 28.735 8.538 1.00 96.56 205 SER A CA 1
ATOM 1696 C C . SER A 1 205 ? 4.129 30.002 9.391 1.00 96.56 205 SER A C 1
ATOM 1698 O O . SER A 1 205 ? 3.559 31.006 8.966 1.00 96.56 205 SER A O 1
ATOM 1700 N N . ASN A 1 206 ? 4.708 29.969 10.590 1.00 96.31 206 ASN A N 1
ATOM 1701 C CA . ASN A 1 206 ? 4.627 31.075 11.539 1.00 96.31 206 ASN A CA 1
ATOM 1702 C C . ASN A 1 206 ? 5.466 32.275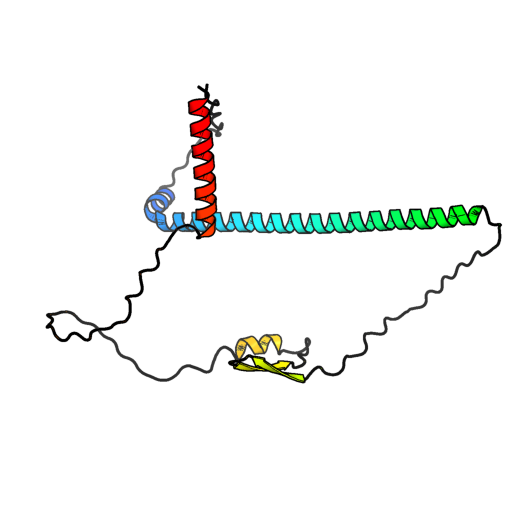 11.075 1.00 96.31 206 ASN A C 1
ATOM 1704 O O . ASN A 1 206 ? 5.005 33.405 11.199 1.00 96.31 206 ASN A O 1
ATOM 1708 N N . HIS A 1 207 ? 6.621 32.038 10.444 1.00 95.94 207 HIS A N 1
ATOM 1709 C CA . HIS A 1 207 ? 7.421 33.075 9.788 1.00 95.94 207 HIS A CA 1
ATOM 1710 C C . HIS A 1 207 ? 6.650 33.764 8.654 1.00 95.94 207 HIS A C 1
ATOM 1712 O O . HIS A 1 207 ? 6.508 34.983 8.665 1.00 95.94 207 HIS A O 1
ATOM 1718 N N . ARG A 1 208 ? 6.061 32.994 7.725 1.00 95.19 208 ARG A N 1
ATOM 1719 C CA . ARG A 1 208 ? 5.230 33.538 6.631 1.00 95.19 208 ARG A CA 1
ATOM 1720 C C . ARG A 1 208 ? 4.049 34.359 7.158 1.00 95.19 208 ARG A C 1
ATOM 1722 O O . ARG A 1 208 ? 3.775 35.440 6.652 1.00 95.19 208 ARG A O 1
ATOM 1729 N N . LYS A 1 209 ? 3.373 33.881 8.211 1.00 96.19 209 LYS A N 1
ATOM 1730 C CA . LYS A 1 209 ? 2.286 34.619 8.882 1.00 96.19 209 LYS A CA 1
ATOM 1731 C C . LYS A 1 209 ? 2.771 35.899 9.570 1.00 96.19 209 LYS A C 1
ATOM 1733 O O . LYS A 1 209 ? 1.998 36.845 9.652 1.00 96.19 209 LYS A O 1
ATOM 1738 N N . ALA A 1 210 ? 4.003 35.933 10.077 1.00 95.38 210 ALA A N 1
ATOM 1739 C CA . ALA A 1 210 ? 4.592 37.130 10.672 1.00 95.38 210 ALA A CA 1
ATOM 1740 C C . ALA A 1 210 ? 4.987 38.165 9.604 1.00 95.38 210 ALA A C 1
ATOM 1742 O O . ALA A 1 210 ? 4.687 39.341 9.779 1.00 95.38 210 ALA A O 1
ATOM 1743 N N . GLN A 1 211 ? 5.567 37.736 8.476 1.00 95.25 211 GLN A N 1
ATOM 1744 C CA . GLN A 1 211 ? 5.854 38.610 7.327 1.00 95.25 211 GLN A CA 1
ATOM 1745 C C . GLN A 1 211 ? 4.570 39.243 6.773 1.00 95.25 211 GLN A C 1
ATOM 1747 O O . GLN A 1 211 ? 4.456 40.463 6.750 1.00 95.25 211 GLN A O 1
ATOM 1752 N N . ALA A 1 212 ? 3.538 38.438 6.502 1.00 94.19 212 ALA A N 1
ATOM 1753 C CA . ALA A 1 212 ? 2.241 38.925 6.014 1.00 94.19 212 ALA A CA 1
ATOM 1754 C C . ALA A 1 212 ? 1.470 39.829 7.008 1.00 94.19 212 ALA A C 1
ATOM 1756 O O . ALA A 1 212 ? 0.466 40.438 6.639 1.00 94.19 212 ALA A O 1
ATOM 1757 N N . ARG A 1 213 ? 1.898 39.897 8.279 1.00 93.56 213 ARG A N 1
ATOM 1758 C CA . ARG A 1 213 ? 1.410 40.863 9.285 1.00 93.56 213 ARG A CA 1
ATOM 1759 C C . ARG A 1 213 ? 2.243 42.144 9.355 1.00 93.56 213 ARG A C 1
ATOM 1761 O O . ARG A 1 213 ? 1.785 43.093 9.970 1.00 93.56 213 ARG A O 1
ATOM 1768 N N . ARG A 1 214 ? 3.461 42.137 8.809 1.00 88.81 214 ARG A N 1
ATOM 1769 C CA . ARG A 1 214 ? 4.390 43.276 8.750 1.00 88.81 214 ARG A CA 1
ATOM 1770 C C . ARG A 1 214 ? 4.303 44.026 7.414 1.00 88.81 214 ARG A C 1
ATOM 1772 O O . ARG A 1 214 ? 4.717 45.172 7.336 1.00 88.81 214 ARG A O 1
ATOM 1779 N N . GLU A 1 215 ? 3.777 43.365 6.386 1.00 83.00 215 GLU A N 1
ATOM 1780 C CA . GLU A 1 215 ? 3.468 43.912 5.054 1.00 83.00 215 GLU A CA 1
ATOM 1781 C C . GLU A 1 215 ? 2.049 44.525 4.964 1.00 83.00 215 GLU A C 1
ATOM 1783 O O . GLU A 1 215 ? 1.596 44.881 3.878 1.00 83.00 215 GLU A O 1
ATOM 1788 N N . ARG A 1 216 ? 1.337 44.619 6.095 1.00 64.19 216 ARG A N 1
ATOM 1789 C CA . ARG A 1 216 ? 0.037 45.285 6.262 1.00 64.19 216 ARG A CA 1
ATOM 1790 C C . ARG A 1 216 ? 0.149 46.403 7.287 1.00 64.19 216 ARG A C 1
ATOM 1792 O O . ARG A 1 216 ? -0.604 47.380 7.112 1.00 64.19 216 ARG A O 1
#

Sequence (216 aa):
MGPQTKKRKVSKIEEINFDHDDRHQFLTGFRKRKQQRIKRAQEVAEQKNREAKREEKKRIRQERTADFQRALEEHRKQLKRLQGENSDSDGSNSERDSDEGGDQEWEGFTEPPAVDYEAEYIDEDKYTTVTVEEMDPSKEGLMEAQEDASDEDAQTTSKSDPKTEQSVGKTKKRIADSKPKKKKKKFRYENKEERKLLRAKERLSNHRKAQARRER

Foldseek 3Di:
DDDDPPDDDDDDDPDDDDDPVVVVCVVPVPVVVVVVVVVVVVVVVVVVVVVVVVVVVVVVVVVVVVVVVVVVVVVVVVVVVVCVVCVVVDDDDDPDDDPPPPPPPPPDDDDDPFPFDKDWDDDPVDTDIDTDHDDDPPDDPVPVVVVVVPDDDDDDDDDDDDDDDDDDDDDDDDDPPPDPDDPPDPDDPDDPVRVVVVVVVVVVVVVVVVVVVVVD

Secondary structure (DSSP, 8-state):
---------PPPPS-----HHHHHHHHH-HHHHHHHHHHHHHHHHHHHHHHHHHHHHHHHHHHHHHHHHHHHHHHHHHHHHHHHHHTTS------------------PPPPPPP--EEEEEEETTEEEEEEE----TTSSHHHHTTTTTSSS--------------------------SPP-PPP---SS-HHHHHHHHHHHHHHHHHHHHHHH--

Organism: NCBI:txid1220188

pLDDT: mean 75.64, std 20.83, range [29.7, 98.25]